Protein AF-A0A1V2MAL6-F1 (afdb_monomer)

Secondary structure (DSSP, 8-state):
------------------------------------TTTT-TT-----HHHHHHHHHHHHHHHHHH--HHHHHHHHHHHHHHHHSGGGG---TTS-HHHHHHHHHHHHHTT--HHHHHIIIIIIHHHHHHHHHHH--SGGGHHHHHHHHHHHHHHHHHHHT-HHHHHHHHHHHHHHHHHHHHHHHHHHHHHHHHHHHHHHHHHTTSS-HHHHHHHHHHHHHHHHHHHHHHHHHHHHH-HHHHHHHT-SHHHHHHHHHHHHHHHHHHH-TTS-HHHHHHHHHHHT-S--SSGGGS-HHHHHHHHTTTTT--

Radius of gyration: 22.47 Å; Cα contacts (8 Å, |Δi|>4): 306; chains: 1; bounding box: 54×59×62 Å

Mean predicted aligned error: 9.45 Å

Nearest PDB structures (foldseek):
  8xup-assembly1_B  TM=1.514E-01  e=1.652E+00  Escherichia coli K-12
  3qwe-assembly1_A-2  TM=1.105E-01  e=3.901E+00  Homo sapiens

Structure (mmCIF, N/CA/C/O backbone):
data_AF-A0A1V2MAL6-F1
#
_entry.id   AF-A0A1V2MAL6-F1
#
loop_
_atom_site.group_PDB
_atom_site.id
_atom_site.type_symbol
_atom_site.label_atom_id
_atom_site.label_alt_id
_atom_site.label_comp_id
_atom_site.label_asym_id
_atom_site.label_entity_id
_atom_site.label_seq_id
_atom_site.pdbx_PDB_ins_code
_atom_site.Cartn_x
_atom_site.Cartn_y
_atom_site.Cartn_z
_atom_site.occupancy
_atom_site.B_iso_or_equiv
_atom_site.auth_seq_id
_atom_site.auth_comp_id
_atom_site.auth_asym_id
_atom_site.auth_atom_id
_atom_site.pdbx_PDB_model_num
ATOM 1 N N . MET A 1 1 ? 23.994 25.397 -15.521 1.00 39.19 1 MET A N 1
ATOM 2 C CA . MET A 1 1 ? 23.381 26.508 -14.757 1.00 39.19 1 MET A CA 1
ATOM 3 C C . MET A 1 1 ? 22.071 26.886 -15.423 1.00 39.19 1 MET A C 1
ATOM 5 O O . MET A 1 1 ? 22.066 27.690 -16.344 1.00 39.19 1 MET A O 1
ATOM 9 N N . MET A 1 2 ? 20.980 26.263 -14.991 1.00 25.75 2 MET A N 1
ATOM 10 C CA . MET A 1 2 ? 19.618 26.654 -15.343 1.00 25.75 2 MET A CA 1
ATOM 11 C C . MET A 1 2 ? 18.748 26.371 -14.121 1.00 25.75 2 MET A C 1
ATOM 13 O O . MET A 1 2 ? 18.649 25.231 -13.685 1.00 25.75 2 MET A O 1
ATOM 17 N N . ASN A 1 3 ? 18.192 27.440 -13.554 1.00 30.34 3 ASN A N 1
ATOM 18 C CA . ASN A 1 3 ? 17.178 27.402 -12.509 1.00 30.34 3 ASN A CA 1
ATOM 19 C C . ASN A 1 3 ? 15.913 26.731 -13.051 1.00 30.34 3 ASN A C 1
ATOM 21 O O . ASN A 1 3 ? 15.400 27.178 -14.078 1.00 30.34 3 ASN A O 1
ATOM 25 N N . LYS A 1 4 ? 15.351 25.777 -12.310 1.00 28.39 4 LYS A N 1
ATOM 26 C CA . LYS A 1 4 ? 13.911 25.509 -12.335 1.00 28.39 4 LYS A CA 1
ATOM 27 C C . LYS A 1 4 ? 13.413 25.319 -10.908 1.00 28.39 4 LYS A C 1
ATOM 29 O O . LYS A 1 4 ? 13.640 24.303 -10.273 1.00 28.39 4 LYS A O 1
ATOM 34 N N . ILE A 1 5 ? 12.772 26.378 -10.429 1.00 30.59 5 ILE A N 1
ATOM 35 C CA . ILE A 1 5 ? 11.811 26.356 -9.334 1.00 30.59 5 ILE A CA 1
ATOM 36 C C . ILE A 1 5 ? 10.543 25.743 -9.933 1.00 30.59 5 ILE A C 1
ATOM 38 O O . ILE A 1 5 ? 9.989 26.331 -10.863 1.00 30.59 5 ILE A O 1
ATOM 42 N N . SER A 1 6 ? 10.094 24.602 -9.419 1.00 26.11 6 SER A N 1
ATOM 43 C CA . SER A 1 6 ? 8.752 24.084 -9.693 1.00 26.11 6 SER A CA 1
ATOM 44 C C . SER A 1 6 ? 7.934 24.162 -8.414 1.00 26.11 6 SER A C 1
ATOM 46 O O . SER A 1 6 ? 8.077 23.380 -7.485 1.00 26.11 6 SER A O 1
ATOM 48 N N . THR A 1 7 ? 7.100 25.193 -8.372 1.00 26.09 7 THR A N 1
ATOM 49 C CA . THR A 1 7 ? 6.018 25.382 -7.415 1.00 26.09 7 THR A CA 1
ATOM 50 C C . THR A 1 7 ? 4.870 24.448 -7.801 1.00 26.09 7 THR A C 1
ATOM 52 O O . THR A 1 7 ? 4.292 24.633 -8.869 1.00 26.09 7 THR A O 1
ATOM 55 N N . PHE A 1 8 ? 4.504 23.489 -6.949 1.00 24.80 8 PHE A N 1
ATOM 56 C CA . PHE A 1 8 ? 3.247 22.749 -7.096 1.00 24.80 8 PHE A CA 1
ATOM 57 C C . PHE A 1 8 ? 2.172 23.374 -6.201 1.00 24.80 8 PHE A C 1
ATOM 59 O O . PHE A 1 8 ? 2.260 23.360 -4.975 1.00 24.80 8 PHE A O 1
ATOM 66 N N . ILE A 1 9 ? 1.166 23.972 -6.843 1.00 25.42 9 ILE A N 1
ATOM 67 C CA . ILE A 1 9 ? -0.068 24.442 -6.214 1.00 25.42 9 ILE A CA 1
ATOM 68 C C . ILE A 1 9 ? -1.145 23.378 -6.429 1.00 25.42 9 ILE A C 1
ATOM 70 O O . ILE A 1 9 ? -1.464 23.006 -7.557 1.00 25.42 9 ILE A O 1
ATOM 74 N N . LEU A 1 10 ? -1.718 22.951 -5.305 1.00 25.12 10 LEU A N 1
ATOM 75 C CA . LEU A 1 10 ? -2.968 22.213 -5.155 1.00 25.12 10 LEU A CA 1
ATOM 76 C C . LEU A 1 10 ? -4.066 22.743 -6.097 1.00 25.12 10 LEU A C 1
ATOM 78 O O . LEU A 1 10 ? -4.374 23.935 -6.085 1.00 25.12 10 LEU A O 1
ATOM 82 N N . SER A 1 11 ? -4.741 21.862 -6.831 1.00 25.44 11 SER A N 1
ATOM 83 C CA . SER A 1 11 ? -6.035 22.184 -7.444 1.00 25.44 11 SER A CA 1
ATOM 84 C C . SER A 1 11 ? -7.042 21.066 -7.193 1.00 25.44 11 SER A C 1
ATOM 86 O O . SER A 1 11 ? -7.161 20.107 -7.945 1.00 25.44 11 SER A O 1
ATOM 88 N N . GLY A 1 12 ? -7.801 21.228 -6.109 1.00 21.88 12 GLY A N 1
ATOM 89 C CA . GLY A 1 12 ? -9.151 20.690 -6.022 1.00 21.88 12 GLY A CA 1
ATOM 90 C C . GLY A 1 12 ? -10.129 21.655 -6.693 1.00 21.88 12 GLY A C 1
ATOM 91 O O . GLY A 1 12 ? -10.024 22.859 -6.482 1.00 21.88 12 GLY A O 1
ATOM 92 N N . LEU A 1 13 ? -11.046 21.133 -7.510 1.00 23.69 13 LEU A N 1
ATOM 93 C CA . LEU A 1 13 ? -12.507 21.290 -7.394 1.00 23.69 13 LEU A CA 1
ATOM 94 C C . LEU A 1 13 ? -13.188 20.798 -8.681 1.00 23.69 13 LEU A C 1
ATOM 96 O O . LEU A 1 13 ? -12.893 21.285 -9.770 1.00 23.69 13 LEU A O 1
ATOM 100 N N . LEU A 1 14 ? -14.211 19.954 -8.537 1.00 22.56 14 LEU A N 1
ATOM 101 C CA . LEU A 1 14 ? -15.295 19.865 -9.512 1.00 22.56 14 LEU A CA 1
ATOM 102 C C . LEU A 1 14 ? -16.632 19.838 -8.762 1.00 22.56 14 LEU A C 1
ATOM 104 O O . LEU A 1 14 ? -17.066 18.798 -8.281 1.00 22.56 14 LEU A O 1
ATOM 108 N N . VAL A 1 15 ? -17.290 20.995 -8.661 1.00 26.83 15 VAL A N 1
ATOM 109 C CA . VAL A 1 15 ? -18.731 21.089 -8.389 1.00 26.83 15 VAL A CA 1
ATOM 110 C C . VAL A 1 15 ? -19.308 22.130 -9.341 1.00 26.83 15 VAL A C 1
ATOM 112 O O . VAL A 1 15 ? -18.982 23.314 -9.272 1.00 26.83 15 VAL A O 1
ATOM 115 N N . LEU A 1 16 ? -20.163 21.669 -10.251 1.00 24.08 16 LEU A N 1
ATOM 116 C CA . LEU A 1 16 ? -21.009 22.499 -11.100 1.00 24.08 16 LEU A CA 1
ATOM 117 C C . LEU A 1 16 ? -22.328 22.780 -10.376 1.00 24.08 16 LEU A C 1
ATOM 119 O O . LEU A 1 16 ? -23.058 21.855 -10.032 1.00 24.08 16 LEU A O 1
ATOM 123 N N . SER A 1 17 ? -22.679 24.055 -10.234 1.00 26.22 17 SER A N 1
ATOM 124 C CA . SER A 1 17 ? -24.075 24.490 -10.141 1.00 26.22 17 SER A CA 1
ATOM 125 C C . SER A 1 17 ? -24.170 25.955 -10.576 1.00 26.22 17 SER A C 1
ATOM 127 O O . SER A 1 17 ? -23.639 26.849 -9.917 1.00 26.22 17 SER A O 1
ATOM 129 N N . MET A 1 18 ? -24.837 26.192 -11.708 1.00 25.48 18 MET A N 1
ATOM 130 C CA . MET A 1 18 ? -25.250 27.516 -12.171 1.00 25.48 18 MET A CA 1
ATOM 131 C C . MET A 1 18 ? -26.680 27.813 -11.708 1.00 25.48 18 MET A C 1
ATOM 133 O O . MET A 1 18 ? -27.572 26.988 -11.888 1.00 25.48 18 MET A O 1
ATOM 137 N N . GLY A 1 19 ? -26.902 29.026 -11.194 1.00 26.22 19 GLY A N 1
ATOM 138 C CA . GLY A 1 19 ? -28.227 29.581 -10.913 1.00 26.22 19 GLY A CA 1
ATOM 139 C C . GLY A 1 19 ? -28.141 30.937 -10.208 1.00 26.22 19 GLY A C 1
ATOM 140 O O . GLY A 1 19 ? -28.016 31.011 -8.994 1.00 26.22 19 GLY A O 1
ATOM 141 N N . THR A 1 20 ? -28.155 32.008 -10.996 1.00 27.31 20 THR A N 1
ATOM 142 C CA . THR A 1 20 ? -27.942 33.423 -10.643 1.00 27.31 20 THR A CA 1
ATOM 143 C C . THR A 1 20 ? -29.086 34.108 -9.874 1.00 27.31 20 THR A C 1
ATOM 145 O O . THR A 1 20 ? -30.228 34.009 -10.307 1.00 27.31 20 THR A O 1
ATOM 148 N N . SER A 1 21 ? -28.694 34.885 -8.841 1.00 26.62 21 SER A N 1
ATOM 149 C CA . SER A 1 21 ? -29.076 36.274 -8.432 1.00 26.62 21 SER A CA 1
ATOM 150 C C . SER A 1 21 ? -30.567 36.646 -8.290 1.00 26.62 21 SER A C 1
ATOM 152 O O . SER A 1 21 ? -31.374 36.329 -9.147 1.00 26.62 21 SER A O 1
ATOM 154 N N . ALA A 1 22 ? -31.051 37.398 -7.290 1.00 26.77 22 ALA A N 1
ATOM 155 C CA . ALA A 1 22 ? -30.561 38.544 -6.495 1.00 26.77 22 ALA A CA 1
ATOM 156 C C . ALA A 1 22 ? -31.547 38.747 -5.304 1.00 26.77 22 ALA A C 1
ATOM 158 O O . ALA A 1 22 ? -32.639 38.195 -5.352 1.00 26.77 22 ALA A O 1
ATOM 159 N N . MET A 1 23 ? -31.394 39.552 -4.247 1.00 28.58 23 MET A N 1
ATOM 160 C CA . MET A 1 23 ? -30.370 40.367 -3.577 1.00 28.58 23 MET A CA 1
ATOM 161 C C . MET A 1 23 ? -31.038 40.827 -2.260 1.00 28.58 23 MET A C 1
ATOM 163 O O . MET A 1 23 ? -32.205 41.210 -2.299 1.00 28.58 23 MET A O 1
ATOM 167 N N . ALA A 1 24 ? -30.302 40.902 -1.149 1.00 27.08 24 ALA A N 1
ATOM 168 C CA . ALA A 1 24 ? -30.424 41.995 -0.174 1.00 27.08 24 ALA A CA 1
ATOM 169 C C . ALA A 1 24 ? -29.210 41.991 0.771 1.00 27.08 24 ALA A C 1
ATOM 171 O O . ALA A 1 24 ? -28.849 40.971 1.347 1.00 27.08 24 ALA A O 1
ATOM 172 N N . MET A 1 25 ? -28.576 43.157 0.855 1.00 28.05 25 MET A N 1
ATOM 173 C CA . MET A 1 25 ? -27.344 43.488 1.570 1.00 28.05 25 MET A CA 1
ATOM 174 C C . MET A 1 25 ? -27.504 43.467 3.098 1.00 28.05 25 MET A C 1
ATOM 176 O O . MET A 1 25 ? -28.500 43.978 3.596 1.00 28.05 25 MET A O 1
ATOM 180 N N . SER A 1 26 ? -26.440 43.110 3.824 1.00 27.14 26 SER A N 1
ATOM 181 C CA . SER A 1 26 ? -25.739 44.087 4.675 1.00 27.14 26 SER A CA 1
ATOM 182 C C . SER A 1 26 ? -24.361 43.588 5.122 1.00 27.14 26 SER A C 1
ATOM 184 O O . SER A 1 26 ? -24.174 42.432 5.479 1.00 27.14 26 SER A O 1
ATOM 186 N N . THR A 1 27 ? -23.431 44.530 5.068 1.00 30.06 27 THR A N 1
ATOM 187 C CA . THR A 1 27 ? -22.028 44.579 5.491 1.00 30.06 27 THR A CA 1
ATOM 188 C C . THR A 1 27 ? -21.724 44.044 6.892 1.00 30.06 27 THR A C 1
ATOM 190 O O . THR A 1 27 ? -22.427 44.417 7.822 1.00 30.06 27 THR A O 1
ATOM 193 N N . GLU A 1 28 ? -20.588 43.358 7.054 1.00 29.56 28 GLU A N 1
ATOM 194 C CA . GLU A 1 28 ? -19.523 43.789 7.977 1.00 29.56 28 GLU A CA 1
ATOM 195 C C . GLU A 1 28 ? -18.214 43.017 7.737 1.00 29.56 28 GLU A C 1
ATOM 197 O O . GLU A 1 28 ? -18.164 41.792 7.678 1.00 29.56 28 GLU A O 1
ATOM 202 N N . THR A 1 29 ? -17.149 43.789 7.546 1.00 34.88 29 THR A N 1
ATOM 203 C CA . THR A 1 29 ? -15.742 43.392 7.497 1.00 34.88 29 THR A CA 1
ATOM 204 C C . THR A 1 29 ? -15.239 43.001 8.881 1.00 34.88 29 THR A C 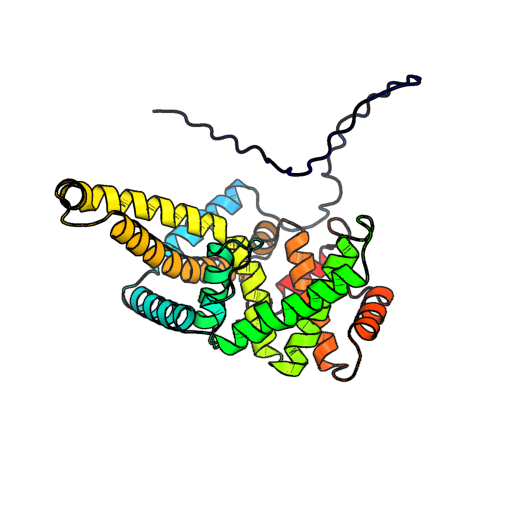1
ATOM 206 O O . THR A 1 29 ? -15.347 43.804 9.806 1.00 34.88 29 THR A O 1
ATOM 209 N N . GLN A 1 30 ? -14.561 41.859 8.993 1.00 30.38 30 GLN A N 1
ATOM 210 C CA . GLN A 1 30 ? -13.532 41.676 10.011 1.00 30.38 30 GLN A CA 1
ATOM 211 C C . GLN A 1 30 ? -12.396 40.812 9.463 1.00 30.38 30 GLN A C 1
ATOM 213 O O . GLN A 1 30 ? -12.545 39.612 9.240 1.00 30.38 30 GLN A O 1
ATOM 218 N N . ASP A 1 31 ? -11.258 41.473 9.249 1.00 35.03 31 ASP A N 1
ATOM 219 C CA . ASP A 1 31 ? -9.944 40.858 9.135 1.00 35.03 31 ASP A CA 1
ATOM 220 C C . ASP A 1 31 ? -9.749 39.853 10.274 1.00 35.03 31 ASP A C 1
ATOM 222 O O . ASP A 1 31 ? -9.787 40.217 11.452 1.00 35.03 31 ASP A O 1
ATOM 226 N N . SER A 1 32 ? -9.512 38.588 9.931 1.00 32.56 32 SER A N 1
ATOM 227 C CA . SER A 1 32 ? -8.922 37.629 10.860 1.00 32.56 32 SER A CA 1
ATOM 228 C C . SER A 1 32 ? -7.572 37.178 10.313 1.00 32.56 32 SER A C 1
ATOM 230 O O . SER A 1 32 ? -7.503 36.684 9.186 1.00 32.56 32 SER A O 1
ATOM 232 N N . PRO A 1 33 ? -6.487 37.370 11.083 1.00 36.34 33 PRO A N 1
ATOM 233 C CA . PRO A 1 33 ? -5.150 37.009 10.661 1.00 36.34 33 PRO A CA 1
ATOM 234 C C . PRO A 1 33 ? -5.045 35.496 10.505 1.00 36.34 33 PRO A C 1
ATOM 236 O O . PRO A 1 33 ? -5.612 34.728 11.283 1.00 36.34 33 PRO A O 1
ATOM 239 N N . MET A 1 34 ? -4.279 35.105 9.490 1.00 35.53 34 MET A N 1
ATOM 240 C CA . MET A 1 34 ? -3.838 33.754 9.171 1.00 35.53 34 MET A CA 1
ATOM 241 C C . MET A 1 34 ? -3.304 33.064 10.440 1.00 35.53 34 MET A C 1
ATOM 243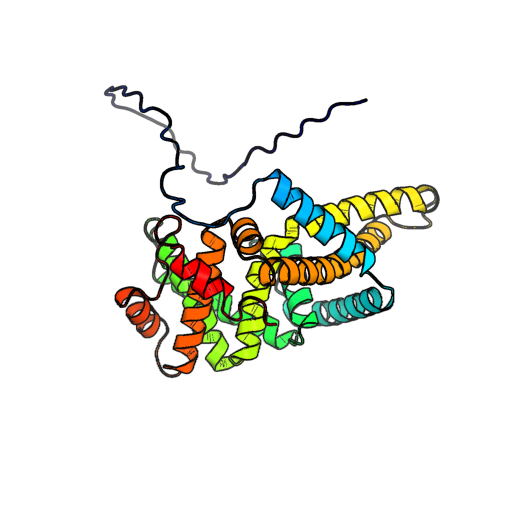 O O . MET A 1 34 ? -2.136 33.201 10.804 1.00 35.53 34 MET A O 1
ATOM 247 N N . MET A 1 35 ? -4.183 32.363 11.161 1.00 35.28 35 MET A N 1
ATOM 248 C CA . MET A 1 35 ? -3.798 31.554 12.308 1.00 35.28 35 MET A CA 1
ATOM 249 C C . MET A 1 35 ? -3.104 30.302 11.792 1.00 35.28 35 MET A C 1
ATOM 251 O O . MET A 1 35 ? -3.712 29.352 11.304 1.00 35.28 35 MET A O 1
ATOM 255 N N . VAL A 1 36 ? -1.787 30.370 11.904 1.00 38.84 36 VAL A N 1
ATOM 256 C CA . VAL A 1 36 ? -0.824 29.283 11.925 1.00 38.84 36 VAL A CA 1
ATOM 257 C C . VAL A 1 36 ? -1.428 28.029 12.590 1.00 38.84 36 VAL A C 1
ATOM 259 O O . VAL A 1 36 ? -1.549 27.951 13.811 1.00 38.84 36 VAL A O 1
ATOM 262 N N . LYS A 1 37 ? -1.766 27.013 11.783 1.00 42.56 37 LYS A N 1
ATOM 263 C CA . LYS A 1 37 ? -2.135 25.648 12.217 1.00 42.56 37 LYS A CA 1
ATOM 264 C C . LYS A 1 37 ? -0.924 24.860 12.776 1.00 42.56 37 LYS A C 1
ATOM 266 O O . LYS A 1 37 ? -0.798 23.670 12.525 1.00 42.56 37 LYS A O 1
ATOM 271 N N . SER A 1 38 ? 0.001 25.491 13.507 1.00 44.47 38 SER A N 1
ATOM 272 C CA . SER A 1 38 ? 1.218 24.823 14.021 1.00 44.47 38 SER A CA 1
ATOM 273 C C . SER A 1 38 ? 1.148 24.427 15.497 1.00 44.47 38 SER A C 1
ATOM 275 O O . SER A 1 38 ? 2.087 23.839 16.029 1.00 44.47 38 SER A O 1
ATOM 277 N N . ALA A 1 39 ? 0.055 24.725 16.194 1.00 39.53 39 ALA A N 1
ATOM 278 C CA . ALA A 1 39 ? 0.017 24.628 17.647 1.00 39.53 39 ALA A CA 1
ATOM 279 C C . ALA A 1 39 ? -0.702 23.368 18.156 1.00 39.53 39 ALA A C 1
ATOM 281 O O . ALA A 1 39 ? -1.654 23.504 18.913 1.00 39.53 39 ALA A O 1
ATOM 282 N N . HIS A 1 40 ? -0.256 22.163 17.764 1.00 41.66 40 HIS A N 1
ATOM 283 C CA . HIS A 1 40 ? -0.405 20.925 18.570 1.00 41.66 40 HIS A CA 1
ATOM 284 C C . HIS A 1 40 ? 0.438 19.714 18.082 1.00 41.66 40 HIS A C 1
ATOM 286 O O . HIS A 1 40 ? 0.089 18.572 18.356 1.00 41.66 40 HIS A O 1
ATOM 292 N N . ARG A 1 41 ? 1.603 19.915 17.437 1.00 48.75 41 ARG A N 1
ATOM 293 C CA . ARG A 1 41 ? 2.636 18.857 17.275 1.00 48.75 41 ARG A CA 1
ATOM 294 C C . ARG A 1 41 ? 3.508 18.741 18.538 1.00 48.75 41 ARG A C 1
ATOM 296 O O . ARG A 1 41 ? 4.732 18.812 18.488 1.00 48.75 41 ARG A O 1
ATOM 303 N N . ALA A 1 42 ? 2.891 18.637 19.713 1.00 44.25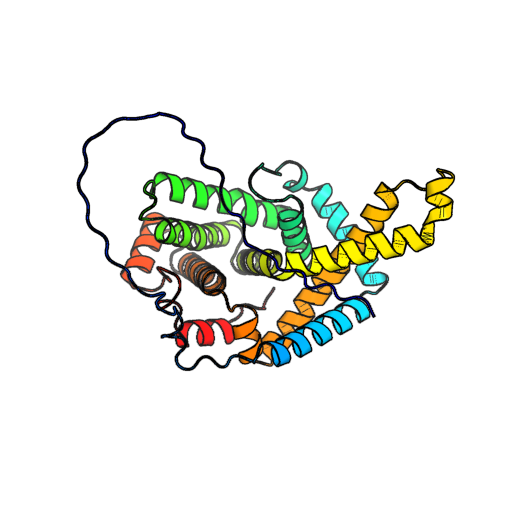 42 ALA A N 1
ATOM 304 C CA . ALA A 1 42 ? 3.650 18.419 20.940 1.00 44.25 42 ALA A CA 1
ATOM 305 C C . ALA A 1 42 ? 4.249 16.994 20.926 1.00 44.25 42 ALA A C 1
ATOM 307 O O . ALA A 1 42 ? 3.516 16.011 20.871 1.00 44.25 42 ALA A O 1
ATOM 308 N N . SER A 1 43 ? 5.586 16.922 20.960 1.00 56.84 43 SER A N 1
ATOM 309 C CA . SER A 1 43 ? 6.431 15.737 21.207 1.00 56.84 43 SER A CA 1
ATOM 310 C C . SER A 1 43 ? 6.394 14.576 20.196 1.00 56.84 43 SER A C 1
ATOM 312 O O . SER A 1 43 ? 6.588 13.425 20.597 1.00 56.84 43 SER A O 1
ATOM 314 N N . GLN A 1 44 ? 6.146 14.824 18.909 1.00 67.75 44 GLN A N 1
ATOM 315 C CA . GLN A 1 44 ? 6.440 13.814 17.884 1.00 67.75 44 GLN A CA 1
ATOM 316 C C . GLN A 1 44 ? 7.910 13.949 17.480 1.00 67.75 44 GLN A C 1
ATOM 318 O O . GLN A 1 44 ? 8.365 15.044 17.162 1.00 67.75 44 GLN A O 1
ATOM 323 N N . GLU A 1 45 ? 8.653 12.846 17.549 1.00 83.06 45 GLU A N 1
ATOM 324 C CA . GLU A 1 45 ? 9.996 12.759 16.977 1.00 83.06 45 GLU A CA 1
ATOM 325 C C . GLU A 1 45 ? 9.827 12.815 15.456 1.00 83.06 45 GLU A C 1
ATOM 327 O O . GLU A 1 45 ? 9.210 11.916 14.888 1.00 83.06 45 GLU A O 1
ATOM 332 N N . ILE A 1 46 ? 10.240 13.920 14.839 1.00 89.38 46 ILE A N 1
ATOM 333 C CA . ILE A 1 46 ? 10.088 14.216 13.410 1.00 89.38 46 ILE A CA 1
ATOM 334 C C . ILE A 1 46 ? 11.445 14.739 12.939 1.00 89.38 46 ILE A C 1
ATOM 336 O O . ILE A 1 46 ? 12.033 15.594 13.605 1.00 89.38 46 ILE A O 1
ATOM 340 N N . LEU A 1 47 ? 11.933 14.204 11.825 1.00 92.94 47 LEU A N 1
ATOM 341 C CA . LEU A 1 47 ? 13.131 14.679 11.138 1.00 92.94 47 LEU A CA 1
ATOM 342 C C . LEU A 1 47 ? 12.861 16.033 10.480 1.00 92.94 47 LEU A C 1
ATOM 344 O O . LEU A 1 47 ? 11.737 16.300 10.047 1.00 92.94 47 LEU A O 1
ATOM 348 N N . SER A 1 48 ? 13.886 16.876 10.364 1.00 94.62 48 SER A N 1
ATOM 349 C CA . SER A 1 48 ? 13.804 18.025 9.458 1.00 94.62 48 SER A CA 1
ATOM 350 C C . SER A 1 48 ? 13.582 17.564 8.014 1.00 94.62 48 SER A C 1
ATOM 352 O O . SER A 1 48 ? 13.904 16.427 7.665 1.00 94.62 48 SER A O 1
ATOM 354 N N . ASP A 1 49 ? 13.050 18.449 7.169 1.00 93.94 49 ASP A N 1
ATOM 355 C CA . ASP A 1 49 ? 12.773 18.120 5.766 1.00 93.94 49 ASP A CA 1
ATOM 356 C C . ASP A 1 49 ? 14.040 17.616 5.051 1.00 93.94 49 ASP A C 1
ATOM 358 O O . ASP A 1 49 ? 13.997 16.571 4.415 1.00 93.94 49 ASP A O 1
ATOM 362 N N . SER A 1 50 ? 15.197 18.258 5.270 1.00 96.31 50 SER A N 1
ATOM 363 C CA . SER A 1 50 ? 16.475 17.828 4.683 1.00 96.31 50 SER A CA 1
ATOM 364 C C . SER A 1 50 ? 16.957 16.467 5.190 1.00 96.31 50 SER A C 1
ATOM 366 O O . SER A 1 50 ? 17.471 15.669 4.418 1.00 96.31 50 SER A O 1
ATOM 368 N N . GLU A 1 51 ? 16.794 16.176 6.485 1.00 97.31 51 GLU A N 1
ATOM 369 C CA . GLU A 1 51 ? 17.164 14.860 7.031 1.00 97.31 51 GLU A CA 1
ATOM 370 C C . GLU A 1 51 ? 16.260 13.756 6.472 1.00 97.31 51 GLU A C 1
ATOM 372 O O . GLU A 1 51 ? 16.709 12.629 6.275 1.00 97.31 51 GLU A O 1
ATOM 377 N N . TYR A 1 52 ? 14.984 14.061 6.228 1.00 97.06 52 TYR A N 1
ATOM 378 C CA . TYR A 1 52 ? 14.054 13.108 5.636 1.00 97.06 52 TYR A CA 1
ATOM 379 C C . TYR A 1 52 ? 14.309 12.912 4.136 1.00 97.06 52 TYR A C 1
ATOM 381 O O . TYR A 1 52 ? 14.287 11.775 3.678 1.00 97.06 52 TYR A O 1
ATOM 389 N N . GLU A 1 53 ? 14.633 13.971 3.392 1.00 97.19 53 GLU A N 1
ATOM 390 C CA . GLU A 1 53 ? 15.073 13.877 1.992 1.00 97.19 53 GLU A CA 1
ATOM 391 C C . GLU A 1 53 ? 16.312 12.977 1.852 1.00 97.19 53 GLU A C 1
ATOM 393 O O . GLU A 1 53 ? 16.313 12.075 1.021 1.00 97.19 53 GLU A O 1
ATOM 398 N N . GLU A 1 54 ? 17.315 13.106 2.731 1.00 97.94 54 GLU A N 1
ATOM 399 C CA . GLU A 1 54 ? 18.485 12.207 2.744 1.00 97.94 54 GLU A CA 1
ATOM 400 C C . GLU A 1 54 ? 18.113 10.730 2.999 1.00 97.94 54 GLU A C 1
ATOM 402 O O . GLU A 1 54 ? 18.786 9.809 2.520 1.00 97.94 54 GLU A O 1
ATOM 407 N N . VAL A 1 55 ? 17.050 10.471 3.771 1.00 98.12 55 VAL A N 1
ATOM 408 C CA . VAL A 1 55 ? 16.506 9.115 3.952 1.00 98.12 55 VAL A CA 1
ATOM 409 C C . VAL A 1 55 ? 15.850 8.637 2.658 1.00 98.12 55 VAL A C 1
ATOM 411 O O . VAL A 1 55 ? 16.152 7.530 2.218 1.00 98.12 55 VAL A O 1
ATOM 414 N N . LEU A 1 56 ? 15.004 9.458 2.028 1.00 98.12 56 LEU A N 1
ATOM 415 C CA . LEU A 1 56 ? 14.318 9.104 0.781 1.00 98.12 56 LEU A CA 1
ATOM 416 C C . LEU A 1 56 ? 15.296 8.867 -0.375 1.00 98.12 56 LEU A C 1
ATOM 418 O O . LEU A 1 56 ? 15.147 7.886 -1.099 1.00 98.12 56 LEU A O 1
ATOM 422 N N . GLU A 1 57 ? 16.350 9.675 -0.505 1.00 98.12 57 GLU A N 1
ATOM 423 C CA . GLU A 1 57 ? 17.407 9.470 -1.505 1.00 98.12 57 GLU A CA 1
ATOM 424 C C . GLU A 1 57 ? 18.125 8.126 -1.316 1.00 98.12 57 GLU A C 1
ATOM 426 O O . GLU A 1 57 ? 18.435 7.423 -2.288 1.00 98.12 57 GLU A O 1
ATOM 431 N N . ARG A 1 58 ? 18.378 7.734 -0.060 1.00 98.31 58 ARG A N 1
ATOM 432 C CA . ARG A 1 58 ? 18.972 6.432 0.265 1.00 98.31 58 ARG A CA 1
ATOM 433 C C . ARG A 1 58 ? 18.013 5.286 -0.051 1.00 98.31 58 ARG A C 1
ATOM 435 O O . ARG A 1 58 ? 18.441 4.327 -0.690 1.00 98.31 58 ARG A O 1
ATOM 442 N N . VAL A 1 59 ? 16.743 5.397 0.349 1.00 98.56 59 VAL A N 1
ATOM 443 C CA . VAL A 1 59 ? 15.683 4.424 0.027 1.00 98.56 59 VAL A CA 1
ATOM 444 C C . VAL A 1 59 ? 15.583 4.239 -1.483 1.00 98.56 59 VAL A C 1
ATOM 446 O O . VAL A 1 59 ? 15.669 3.113 -1.963 1.00 98.56 59 VAL A O 1
ATOM 449 N N . HIS A 1 60 ? 15.490 5.334 -2.240 1.00 98.50 60 HIS A N 1
ATOM 450 C CA . HIS A 1 60 ? 15.442 5.312 -3.698 1.00 98.50 60 HIS A CA 1
ATOM 451 C C . HIS A 1 60 ? 16.672 4.603 -4.280 1.00 98.50 60 HIS A C 1
ATOM 453 O O . HIS A 1 60 ? 16.545 3.673 -5.076 1.00 98.50 60 HIS A O 1
ATOM 459 N N . SER A 1 61 ? 17.875 4.997 -3.855 1.00 98.25 61 SER A N 1
ATOM 460 C CA . SER A 1 61 ? 19.126 4.412 -4.353 1.00 98.25 61 SER A CA 1
ATOM 461 C C . SER A 1 61 ? 19.214 2.906 -4.082 1.00 98.25 61 SER A C 1
ATOM 463 O O . SER A 1 61 ? 19.598 2.138 -4.969 1.00 98.25 61 SER A O 1
ATOM 465 N N . ASN A 1 62 ? 18.834 2.468 -2.879 1.00 98.50 62 ASN A N 1
ATOM 466 C CA . ASN A 1 62 ? 18.803 1.053 -2.512 1.00 98.50 62 ASN A CA 1
ATOM 467 C C . ASN A 1 62 ? 17.732 0.284 -3.292 1.00 98.50 62 ASN A C 1
ATOM 469 O O . ASN A 1 62 ? 17.989 -0.834 -3.745 1.00 98.50 62 ASN A O 1
ATOM 473 N N . ALA A 1 63 ? 16.558 0.886 -3.490 1.00 98.38 63 ALA A N 1
ATOM 474 C CA . ALA A 1 63 ? 15.471 0.297 -4.255 1.00 98.38 63 ALA A CA 1
ATOM 475 C C . ALA A 1 63 ? 15.904 0.039 -5.701 1.00 98.38 63 ALA A C 1
ATOM 477 O O . ALA A 1 63 ? 15.796 -1.089 -6.174 1.00 98.38 63 ALA A O 1
ATOM 478 N N . VAL A 1 64 ? 16.503 1.032 -6.370 1.00 98.12 64 VAL A N 1
ATOM 479 C CA . VAL A 1 64 ? 17.050 0.877 -7.730 1.00 98.12 64 VAL A CA 1
ATOM 480 C C . VAL A 1 64 ? 18.134 -0.199 -7.782 1.00 98.12 64 VAL A C 1
ATOM 482 O O . VAL A 1 64 ? 18.144 -1.021 -8.699 1.00 98.12 64 VAL A O 1
ATOM 485 N N . ALA A 1 65 ? 19.037 -0.232 -6.797 1.00 97.81 65 ALA A N 1
ATOM 486 C CA . ALA A 1 65 ? 20.095 -1.240 -6.727 1.00 97.81 65 ALA A CA 1
ATOM 487 C C . ALA A 1 65 ? 19.562 -2.669 -6.506 1.00 97.81 65 ALA A C 1
ATOM 489 O O . ALA A 1 65 ? 20.225 -3.635 -6.892 1.00 97.81 65 ALA A O 1
ATOM 490 N N . SER A 1 66 ? 18.373 -2.804 -5.916 1.00 97.50 66 SER A N 1
ATOM 491 C CA . SER A 1 66 ? 17.716 -4.086 -5.632 1.00 97.50 66 SER A CA 1
ATOM 492 C C . SER A 1 66 ? 16.920 -4.643 -6.816 1.00 97.50 66 SER A C 1
ATOM 494 O O . SER A 1 66 ? 16.516 -5.808 -6.796 1.00 97.50 66 SER A O 1
ATOM 496 N N . ILE A 1 67 ? 16.743 -3.862 -7.888 1.00 97.12 67 ILE A N 1
ATOM 497 C CA . ILE A 1 67 ? 16.074 -4.323 -9.106 1.00 97.12 67 ILE A CA 1
ATOM 498 C C . ILE A 1 67 ? 16.990 -5.293 -9.862 1.00 97.12 67 ILE A C 1
ATOM 500 O O . ILE A 1 67 ? 17.887 -4.912 -10.618 1.00 97.12 67 ILE A O 1
ATOM 504 N N . THR A 1 68 ? 16.728 -6.583 -9.681 1.00 96.00 68 THR A N 1
ATOM 505 C CA . THR A 1 68 ? 17.406 -7.680 -10.381 1.00 96.00 68 THR A CA 1
ATOM 506 C C . THR A 1 68 ? 16.578 -8.193 -11.560 1.00 96.00 68 THR A C 1
ATOM 508 O O . THR A 1 68 ? 15.386 -7.910 -11.670 1.00 96.00 68 THR A O 1
ATOM 511 N N . LEU A 1 69 ? 17.194 -8.984 -12.446 1.00 95.00 69 LEU A N 1
ATOM 512 C CA . LEU A 1 69 ? 16.456 -9.675 -13.511 1.00 95.00 69 LEU A CA 1
ATOM 513 C C . LEU A 1 69 ? 15.396 -10.630 -12.937 1.00 95.00 69 LEU A C 1
ATOM 515 O O . LEU A 1 69 ? 14.275 -10.644 -13.424 1.00 95.00 69 LEU A O 1
ATOM 519 N N . GLU A 1 70 ? 15.730 -11.355 -11.867 1.00 96.19 70 GLU A N 1
ATOM 520 C CA . GLU A 1 70 ? 14.803 -12.262 -11.179 1.00 96.19 70 GLU A CA 1
ATOM 521 C C . GLU A 1 70 ? 13.571 -11.519 -10.644 1.00 96.19 70 GLU A C 1
ATOM 523 O O . GLU A 1 70 ? 12.446 -11.989 -10.803 1.00 96.19 70 GLU A O 1
ATOM 528 N N . LEU A 1 71 ? 13.761 -10.330 -10.058 1.00 94.81 71 LEU A N 1
ATOM 529 C CA . LEU A 1 71 ? 12.639 -9.515 -9.594 1.00 94.81 71 LEU A CA 1
ATOM 530 C C . LEU A 1 71 ? 11.752 -9.058 -10.758 1.00 94.81 71 LEU A C 1
ATOM 532 O O . LEU A 1 71 ? 10.531 -9.103 -10.635 1.00 94.81 71 LEU A O 1
ATOM 536 N N . LYS A 1 72 ? 12.343 -8.660 -11.891 1.00 94.06 72 LYS A N 1
ATOM 537 C CA . LYS A 1 72 ? 11.576 -8.273 -13.085 1.00 94.06 72 LYS A CA 1
ATOM 538 C C . LYS A 1 72 ? 10.757 -9.438 -13.636 1.00 94.06 72 LYS A C 1
ATOM 540 O O . LYS A 1 72 ? 9.563 -9.279 -13.850 1.00 94.06 72 LYS A O 1
ATOM 545 N N . GLU A 1 73 ? 11.361 -10.617 -13.775 1.00 94.50 73 GLU A N 1
ATOM 546 C CA . GLU A 1 73 ? 10.663 -11.831 -14.223 1.00 94.50 73 GLU A CA 1
ATOM 547 C C . GLU A 1 73 ? 9.524 -12.215 -13.261 1.00 94.50 73 GLU A C 1
ATOM 549 O O . GLU A 1 73 ? 8.426 -12.571 -13.693 1.00 94.50 73 GLU A O 1
ATOM 554 N N . LYS A 1 74 ? 9.749 -12.088 -11.944 1.00 95.25 74 LYS A N 1
ATOM 555 C CA . LYS A 1 74 ? 8.701 -12.289 -10.934 1.00 95.25 74 LYS A CA 1
ATOM 556 C C . LYS A 1 74 ? 7.549 -11.303 -11.133 1.00 95.25 74 LYS A C 1
ATOM 558 O O . LYS A 1 74 ? 6.396 -11.721 -11.154 1.00 95.25 74 LYS A O 1
ATOM 563 N N . VAL A 1 75 ? 7.845 -10.014 -11.270 1.00 93.88 75 VAL A N 1
ATOM 564 C CA . VAL A 1 75 ? 6.846 -8.952 -11.466 1.00 93.88 75 VAL A CA 1
ATOM 565 C C . VAL A 1 75 ? 6.030 -9.163 -12.740 1.00 93.88 75 VAL A C 1
ATOM 567 O O . VAL A 1 75 ? 4.808 -9.030 -12.703 1.00 93.88 75 VAL A O 1
ATOM 570 N N . GLU A 1 76 ? 6.670 -9.550 -13.843 1.00 92.19 76 GLU A N 1
ATOM 571 C CA . GLU A 1 76 ? 5.978 -9.887 -15.092 1.00 92.19 76 GLU A CA 1
ATOM 572 C C . GLU A 1 76 ? 4.973 -11.031 -14.890 1.00 92.19 76 GLU A C 1
ATOM 574 O O . GLU A 1 76 ? 3.837 -10.950 -15.362 1.00 92.19 76 GLU A O 1
ATOM 579 N N . GLN A 1 77 ? 5.348 -12.066 -14.130 1.00 93.81 77 GLN A N 1
ATOM 580 C CA . GLN A 1 77 ? 4.430 -13.151 -13.787 1.00 93.81 77 GLN A CA 1
ATOM 581 C C . GLN A 1 77 ? 3.268 -12.667 -12.906 1.00 93.81 77 GLN A C 1
ATOM 583 O O . GLN A 1 77 ? 2.118 -13.003 -13.183 1.00 93.81 77 GLN A O 1
ATOM 588 N N . LEU A 1 78 ? 3.542 -11.851 -11.880 1.00 92.62 78 LEU A N 1
ATOM 589 C CA . LEU A 1 78 ? 2.502 -11.291 -11.005 1.00 92.62 78 LEU A CA 1
ATOM 590 C C . LEU A 1 78 ? 1.493 -10.453 -11.802 1.00 92.62 78 LEU A C 1
ATOM 592 O O . LEU A 1 78 ? 0.286 -10.577 -11.596 1.00 92.62 78 LEU A O 1
ATOM 596 N N . ARG A 1 79 ? 1.967 -9.641 -12.753 1.00 89.44 79 ARG A N 1
ATOM 597 C CA . ARG A 1 79 ? 1.101 -8.890 -13.670 1.00 89.44 79 ARG A CA 1
ATOM 598 C C . ARG A 1 79 ? 0.212 -9.793 -14.503 1.00 89.44 79 ARG A C 1
ATOM 600 O O . ARG A 1 79 ? -0.992 -9.560 -14.563 1.00 89.44 79 ARG A O 1
ATOM 607 N N . ALA A 1 80 ? 0.788 -10.820 -15.122 1.00 90.25 80 ALA A N 1
ATOM 608 C CA . ALA A 1 80 ? 0.024 -11.762 -15.930 1.00 90.25 80 ALA A CA 1
ATOM 609 C C . ALA A 1 80 ? -1.079 -12.449 -15.101 1.00 90.25 80 ALA A C 1
ATOM 611 O O . ALA A 1 80 ? -2.204 -12.634 -15.580 1.00 90.25 80 ALA A O 1
ATOM 612 N N . ASP A 1 81 ? -0.795 -12.770 -13.838 1.00 88.44 81 ASP A N 1
ATOM 613 C CA . ASP A 1 81 ? -1.777 -13.335 -12.912 1.00 88.44 81 ASP A CA 1
ATOM 614 C C . ASP A 1 81 ? -2.902 -12.328 -12.599 1.00 88.44 81 ASP A C 1
ATOM 616 O O . ASP A 1 81 ? -4.083 -12.683 -12.649 1.00 88.44 81 ASP A O 1
ATOM 620 N N . ILE A 1 82 ? -2.567 -11.057 -12.346 1.00 88.62 82 ILE A N 1
ATOM 621 C CA . ILE A 1 82 ? -3.542 -9.979 -12.094 1.00 88.62 82 ILE A CA 1
ATOM 622 C C . ILE A 1 82 ? -4.433 -9.733 -13.322 1.00 88.62 82 ILE A C 1
ATOM 624 O O . ILE A 1 82 ? -5.659 -9.670 -13.195 1.00 88.62 82 ILE A O 1
ATOM 628 N N . GLU A 1 83 ? -3.838 -9.626 -14.510 1.00 86.62 83 GLU A N 1
ATOM 629 C CA . GLU A 1 83 ? -4.536 -9.346 -15.771 1.00 86.62 83 GLU A CA 1
ATOM 630 C C . GLU A 1 83 ? -5.448 -10.498 -16.206 1.00 86.62 83 GLU A C 1
ATOM 632 O O . GLU A 1 83 ? -6.530 -10.272 -16.754 1.00 86.62 83 GLU A O 1
ATOM 637 N N . SER A 1 84 ? -5.051 -11.741 -15.933 1.00 87.25 84 SER A N 1
ATOM 638 C CA . SER A 1 84 ? -5.879 -12.920 -16.214 1.00 87.25 84 SER A CA 1
ATOM 639 C C . SER A 1 84 ? -6.963 -13.175 -15.157 1.00 87.25 84 SER A C 1
ATOM 641 O O . SER A 1 84 ? -7.891 -13.953 -15.402 1.00 87.25 84 SER A O 1
ATOM 643 N N . GLY A 1 85 ? -6.874 -12.519 -13.997 1.00 84.94 85 GLY A N 1
ATOM 644 C CA . GLY A 1 85 ? -7.779 -12.696 -12.868 1.00 84.94 85 GLY A CA 1
ATOM 645 C C . GLY A 1 85 ? -9.032 -11.804 -12.884 1.00 84.94 85 GLY A C 1
ATOM 646 O O . GLY A 1 85 ? -9.247 -11.008 -13.799 1.00 84.94 85 GLY A O 1
ATOM 647 N N . PRO A 1 86 ? -9.893 -11.916 -11.851 1.00 80.69 86 PRO A N 1
ATOM 648 C CA . PRO A 1 86 ? -11.161 -11.182 -11.760 1.00 80.69 86 PRO A CA 1
ATOM 649 C C . PRO A 1 86 ? -11.011 -9.655 -11.634 1.00 80.69 86 PRO A C 1
ATOM 651 O O . PRO A 1 86 ? -11.968 -8.929 -11.894 1.00 80.69 86 PRO A O 1
ATOM 654 N N . LEU A 1 87 ? -9.831 -9.140 -11.271 1.00 77.75 87 LEU A N 1
ATOM 655 C CA . LEU A 1 87 ? -9.596 -7.697 -11.132 1.00 77.75 87 LEU A CA 1
ATOM 656 C C . LEU A 1 87 ? -9.629 -6.948 -12.474 1.00 77.75 87 LEU A C 1
ATOM 658 O O . LEU A 1 87 ? -10.069 -5.798 -12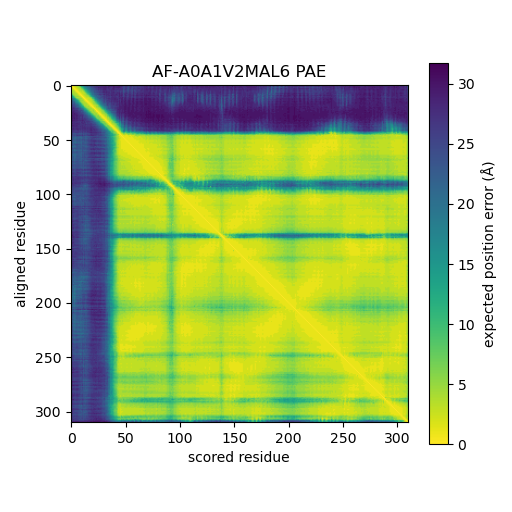.511 1.00 77.75 87 LEU A O 1
ATOM 662 N N . SER A 1 88 ? -9.249 -7.596 -13.581 1.00 69.69 88 SER A N 1
ATOM 663 C CA . SER A 1 88 ? -9.150 -6.962 -14.909 1.00 69.69 88 SER A CA 1
ATOM 664 C C . SER A 1 88 ? -10.480 -6.417 -15.452 1.00 69.69 88 SER A C 1
ATOM 666 O O . SER A 1 88 ? -10.487 -5.493 -16.264 1.00 69.69 88 SER A O 1
ATOM 668 N N . TYR A 1 89 ? -11.618 -6.923 -14.966 1.00 57.91 89 TYR A N 1
ATOM 669 C CA . TYR A 1 89 ? -12.960 -6.530 -15.416 1.00 57.91 89 TYR A CA 1
ATOM 670 C C . TYR A 1 89 ? -13.580 -5.370 -14.625 1.00 57.91 89 TYR A C 1
ATOM 672 O O . TYR A 1 89 ? -14.711 -4.969 -14.910 1.00 57.91 89 TYR A O 1
ATOM 680 N N . THR A 1 90 ? -12.872 -4.844 -13.624 1.00 59.62 90 THR A N 1
ATOM 681 C CA . THR A 1 90 ? -13.528 -4.184 -12.484 1.00 59.62 90 THR A CA 1
ATOM 682 C C . THR A 1 90 ? -13.077 -2.733 -12.251 1.00 59.62 90 THR A C 1
ATOM 684 O O . THR A 1 90 ? -13.434 -2.101 -11.260 1.00 59.62 90 THR A O 1
ATOM 687 N N . ILE A 1 91 ? -12.326 -2.153 -13.190 1.00 56.69 91 ILE A N 1
ATOM 688 C CA . ILE A 1 91 ? -11.818 -0.776 -13.089 1.00 56.69 91 ILE A CA 1
ATOM 689 C C . ILE A 1 91 ? -12.991 0.212 -13.186 1.00 56.69 91 ILE A C 1
ATOM 691 O O . ILE A 1 91 ? -13.675 0.299 -14.207 1.00 56.69 91 ILE A O 1
ATOM 695 N N . THR A 1 92 ? -13.232 0.963 -12.110 1.00 53.09 92 THR A N 1
ATOM 696 C CA . THR A 1 92 ? -14.285 1.991 -12.043 1.00 53.09 92 THR A CA 1
ATOM 697 C C . THR A 1 92 ? -13.746 3.385 -12.337 1.00 53.09 92 THR A C 1
ATOM 699 O O . THR A 1 92 ? -12.544 3.605 -12.246 1.00 53.09 92 THR A O 1
ATOM 702 N N . PRO A 1 93 ? -14.620 4.378 -12.596 1.00 46.19 93 PRO A N 1
ATOM 703 C CA . PRO A 1 93 ? -14.204 5.764 -12.823 1.00 46.19 93 PRO A CA 1
ATOM 704 C C . PRO A 1 93 ? -13.555 6.475 -11.620 1.00 46.19 93 PRO A C 1
ATOM 706 O O . PRO A 1 93 ? -13.189 7.638 -11.752 1.00 46.19 93 PRO A O 1
ATOM 709 N N . LEU A 1 94 ? -13.504 5.851 -10.434 1.00 44.97 94 LEU A N 1
ATOM 710 C CA . LEU A 1 94 ? -13.219 6.531 -9.161 1.00 44.97 94 LEU A CA 1
ATOM 711 C C . LEU A 1 94 ? -11.865 6.177 -8.529 1.00 44.97 94 LEU A C 1
ATOM 713 O O . LEU A 1 94 ? -11.427 6.909 -7.648 1.00 44.97 94 LEU A O 1
ATOM 717 N N . ALA A 1 95 ? -11.211 5.098 -8.962 1.00 58.47 95 ALA A N 1
ATOM 718 C CA . ALA A 1 95 ? -9.828 4.786 -8.606 1.00 58.47 95 ALA A CA 1
ATOM 719 C C . ALA A 1 95 ? -8.988 4.830 -9.884 1.00 58.47 95 ALA A C 1
ATOM 721 O O . ALA A 1 95 ? -9.463 4.385 -10.934 1.00 58.47 95 ALA A O 1
ATOM 722 N N . SER A 1 96 ? -7.773 5.385 -9.828 1.00 60.22 96 SER A N 1
ATOM 723 C CA . SER A 1 96 ? -6.898 5.300 -10.996 1.00 60.22 96 SER A CA 1
ATOM 724 C C . SER A 1 96 ? -6.531 3.834 -11.209 1.00 60.22 96 SER A C 1
ATOM 726 O O . SER A 1 96 ? -6.324 3.076 -10.260 1.00 60.22 96 SER A O 1
ATOM 728 N N . TYR A 1 97 ? -6.476 3.419 -12.473 1.00 62.44 97 TYR A N 1
ATOM 729 C CA . TYR A 1 97 ? -6.019 2.077 -12.819 1.00 62.44 97 TYR A CA 1
ATOM 730 C C . TYR A 1 97 ? -4.647 1.783 -12.199 1.00 62.44 97 TYR A C 1
ATOM 732 O O . TYR A 1 97 ? -4.413 0.671 -11.734 1.00 62.44 97 TYR A O 1
ATOM 740 N N . ASP A 1 98 ? -3.784 2.797 -12.122 1.00 73.38 98 ASP A N 1
ATOM 741 C CA . ASP A 1 98 ? -2.434 2.664 -11.587 1.00 73.38 98 ASP A CA 1
ATOM 742 C C . ASP A 1 98 ? -2.417 2.409 -10.075 1.00 73.38 98 ASP A C 1
ATOM 744 O O . ASP A 1 98 ? -1.673 1.538 -9.639 1.00 73.38 98 ASP A O 1
ATOM 748 N N . SER A 1 99 ? -3.285 3.049 -9.274 1.00 76.44 99 SER A N 1
ATOM 749 C CA . SER A 1 99 ? -3.322 2.784 -7.826 1.00 76.44 99 SER A CA 1
ATOM 750 C C . SER A 1 99 ? -3.840 1.377 -7.516 1.00 76.44 99 SER A C 1
ATOM 752 O O . SER A 1 99 ? -3.285 0.687 -6.667 1.00 76.44 99 SER A O 1
ATOM 754 N N . VAL A 1 100 ? -4.877 0.926 -8.234 1.00 80.50 100 VAL A N 1
ATOM 755 C CA . VAL A 1 100 ? -5.441 -0.428 -8.070 1.00 80.50 100 VAL A CA 1
ATOM 756 C C . VAL A 1 100 ? -4.454 -1.494 -8.545 1.00 80.50 100 VAL A C 1
ATOM 758 O O . VAL A 1 100 ? -4.305 -2.529 -7.898 1.00 80.50 100 VAL A O 1
ATOM 761 N N . SER A 1 101 ? -3.768 -1.244 -9.662 1.00 85.69 101 SER A N 1
ATOM 762 C CA . SER A 1 101 ? -2.765 -2.171 -10.196 1.00 85.69 101 SER A CA 1
ATOM 763 C C . SER A 1 101 ? -1.564 -2.283 -9.261 1.00 85.69 101 SER A C 1
ATOM 765 O O . SER A 1 101 ? -1.108 -3.394 -8.998 1.00 85.69 101 SER A O 1
ATOM 767 N N . LEU A 1 102 ? -1.102 -1.158 -8.707 1.00 92.31 102 LEU A N 1
ATOM 768 C CA . LEU A 1 102 ? -0.021 -1.132 -7.728 1.00 92.31 102 LEU A CA 1
ATOM 769 C C . LEU A 1 102 ? -0.405 -1.876 -6.441 1.00 92.31 102 LEU A C 1
ATOM 771 O O . LEU A 1 102 ? 0.345 -2.737 -5.990 1.00 92.31 102 LEU A O 1
ATOM 775 N N . GLU A 1 103 ? -1.587 -1.617 -5.874 1.00 93.56 103 GLU A N 1
ATOM 776 C CA . GLU A 1 103 ? -2.070 -2.344 -4.690 1.00 93.56 103 GLU A CA 1
ATOM 777 C C . GLU A 1 103 ? -2.122 -3.859 -4.942 1.00 93.56 103 GLU A C 1
ATOM 779 O O . GLU A 1 103 ? -1.627 -4.645 -4.128 1.00 93.56 103 GLU A O 1
ATOM 784 N N . ALA A 1 104 ? -2.673 -4.279 -6.085 1.00 93.75 104 ALA A N 1
ATOM 785 C CA . ALA A 1 104 ? -2.762 -5.688 -6.450 1.00 93.75 104 ALA A CA 1
ATOM 786 C C . ALA A 1 104 ? -1.378 -6.331 -6.628 1.00 93.75 104 ALA A C 1
ATOM 788 O O . ALA A 1 104 ? -1.169 -7.462 -6.179 1.00 93.75 104 ALA A O 1
ATOM 789 N N . LEU A 1 105 ? -0.424 -5.615 -7.231 1.00 95.25 105 LEU A N 1
ATOM 790 C CA . LEU A 1 105 ? 0.960 -6.063 -7.371 1.00 95.25 105 LEU A CA 1
ATOM 791 C C . LEU A 1 105 ? 1.602 -6.307 -6.003 1.00 95.25 105 LEU A C 1
ATOM 793 O O . LEU A 1 105 ? 2.121 -7.398 -5.762 1.00 95.25 105 LEU A O 1
ATOM 797 N N . LEU A 1 106 ? 1.524 -5.325 -5.100 1.00 96.56 106 LEU A N 1
ATOM 798 C CA . LEU A 1 106 ? 2.075 -5.426 -3.747 1.00 96.56 106 LEU A CA 1
ATOM 799 C C . LEU A 1 106 ? 1.444 -6.597 -2.977 1.00 96.56 106 LEU A C 1
ATOM 801 O O . LEU A 1 106 ? 2.149 -7.420 -2.396 1.00 96.56 106 LEU A O 1
ATOM 805 N N . CYS A 1 107 ? 0.119 -6.739 -3.049 1.00 96.50 107 CYS A N 1
ATOM 806 C CA . CYS A 1 107 ? -0.608 -7.841 -2.422 1.00 96.50 107 CYS A CA 1
ATOM 807 C C . CYS A 1 107 ? -0.198 -9.218 -2.958 1.00 96.50 107 CYS A C 1
ATOM 809 O O . CYS A 1 107 ? -0.007 -10.153 -2.179 1.00 96.50 107 CYS A O 1
ATOM 811 N N . THR A 1 108 ? -0.067 -9.355 -4.278 1.00 95.94 108 THR A N 1
ATOM 812 C CA . THR A 1 108 ? 0.295 -10.636 -4.903 1.00 95.94 108 THR A CA 1
ATOM 813 C C . THR A 1 108 ? 1.757 -10.981 -4.614 1.00 95.94 108 THR A C 1
ATOM 815 O O . THR A 1 108 ? 2.074 -12.136 -4.325 1.00 95.94 108 THR A O 1
ATOM 818 N N . ASN A 1 109 ? 2.648 -9.980 -4.594 1.00 96.62 109 ASN A N 1
ATOM 819 C CA . ASN A 1 109 ? 4.035 -10.143 -4.152 1.00 96.62 109 ASN A CA 1
ATOM 820 C C . ASN A 1 109 ? 4.126 -10.693 -2.719 1.00 96.62 109 ASN A C 1
ATOM 822 O O . ASN A 1 109 ? 4.994 -11.522 -2.439 1.00 96.62 109 ASN A O 1
ATOM 826 N N . ASP A 1 110 ? 3.198 -10.273 -1.861 1.00 96.56 110 ASP A N 1
ATOM 827 C CA . ASP A 1 110 ? 3.084 -10.679 -0.460 1.00 96.56 110 ASP A CA 1
ATOM 828 C C . ASP A 1 110 ? 2.263 -11.971 -0.260 1.00 96.56 110 ASP A C 1
ATOM 830 O O . ASP A 1 110 ? 1.954 -12.367 0.864 1.00 96.56 110 ASP A O 1
ATOM 834 N N . GLY A 1 111 ? 1.935 -12.672 -1.350 1.00 95.69 111 GLY A N 1
ATOM 835 C CA . GLY A 1 111 ? 1.370 -14.020 -1.319 1.00 95.69 111 GLY A CA 1
ATOM 836 C C . GLY A 1 111 ? -0.156 -14.094 -1.313 1.00 95.69 111 GLY A C 1
ATOM 837 O O . GLY A 1 111 ? -0.704 -15.184 -1.121 1.00 95.69 111 GLY A O 1
ATOM 838 N N . LEU A 1 112 ? -0.861 -12.981 -1.536 1.00 96.06 112 LEU A N 1
ATOM 839 C CA . LEU A 1 112 ? -2.302 -13.025 -1.778 1.00 96.06 112 LEU A CA 1
ATOM 840 C C . LEU A 1 112 ? -2.611 -13.544 -3.180 1.00 96.06 112 LEU A C 1
ATOM 842 O O . LEU A 1 112 ? -1.939 -13.213 -4.152 1.00 96.06 112 LEU A O 1
ATOM 846 N N . SER A 1 113 ? -3.680 -14.331 -3.295 1.00 95.19 113 SER A N 1
ATOM 847 C CA . SER A 1 113 ? -4.233 -14.654 -4.607 1.00 95.19 113 SER A CA 1
ATOM 848 C C . SER A 1 113 ? -5.066 -13.487 -5.138 1.00 95.19 113 SER A C 1
ATOM 850 O O . SER A 1 113 ? -5.652 -12.727 -4.367 1.00 95.19 113 SER A O 1
ATOM 852 N N . VAL A 1 114 ? -5.218 -13.393 -6.460 1.00 91.62 114 VAL A N 1
ATOM 853 C CA . VAL A 1 114 ? -6.076 -12.371 -7.088 1.00 91.62 114 VAL A CA 1
ATOM 854 C C . VAL A 1 114 ? -7.536 -12.472 -6.620 1.00 91.62 114 VAL A C 1
ATOM 856 O O . VAL A 1 114 ? -8.234 -11.464 -6.555 1.00 91.62 114 VAL A O 1
ATOM 859 N N . VAL A 1 115 ? -7.994 -13.672 -6.241 1.00 92.56 115 VAL A N 1
ATOM 860 C CA . VAL A 1 115 ? -9.326 -13.876 -5.646 1.00 92.56 115 VAL A CA 1
ATOM 861 C C . VAL A 1 115 ? -9.413 -13.234 -4.263 1.00 92.56 115 VAL A C 1
ATOM 863 O O . VAL A 1 115 ? -10.370 -12.515 -4.002 1.00 92.56 115 VAL A O 1
ATOM 866 N N . ASP A 1 116 ? -8.400 -13.416 -3.409 1.00 95.69 116 ASP A N 1
ATOM 867 C CA . ASP A 1 116 ? -8.374 -12.781 -2.084 1.00 95.69 116 ASP A CA 1
ATOM 868 C C . ASP A 1 116 ? -8.369 -11.249 -2.202 1.00 95.69 116 ASP A C 1
ATOM 870 O O . ASP A 1 116 ? -9.098 -10.566 -1.483 1.00 95.69 116 ASP A O 1
ATOM 874 N N . ILE A 1 117 ? -7.576 -10.710 -3.136 1.00 94.69 117 ILE A N 1
ATOM 875 C CA . ILE A 1 117 ? -7.496 -9.265 -3.401 1.00 94.69 117 ILE A CA 1
ATOM 876 C C . ILE A 1 117 ? -8.848 -8.739 -3.886 1.00 94.69 117 ILE A C 1
ATOM 878 O O . ILE A 1 117 ? -9.311 -7.706 -3.411 1.00 94.69 117 ILE A O 1
ATOM 882 N N . TYR A 1 118 ? -9.511 -9.460 -4.793 1.00 92.00 118 TYR A N 1
ATOM 883 C CA . TYR A 1 118 ? -10.844 -9.103 -5.268 1.00 92.00 118 TYR A CA 1
ATOM 884 C C . TYR A 1 118 ? -11.879 -9.133 -4.131 1.00 92.00 118 TYR A C 1
ATOM 886 O O . TYR A 1 118 ? -12.624 -8.173 -3.939 1.00 92.00 118 TYR A O 1
ATOM 894 N N . ASP A 1 119 ? -11.919 -10.189 -3.323 1.00 94.19 119 ASP A N 1
ATOM 895 C CA . ASP A 1 119 ? -12.899 -10.284 -2.241 1.00 94.19 119 ASP A CA 1
ATOM 896 C C . ASP A 1 119 ? -12.698 -9.176 -1.195 1.00 94.19 119 ASP A C 1
ATOM 898 O O . ASP A 1 119 ? -13.655 -8.497 -0.813 1.00 94.19 119 ASP A O 1
ATOM 902 N N . ILE A 1 120 ? -11.452 -8.908 -0.795 1.00 95.75 120 ILE A N 1
ATOM 903 C CA . ILE A 1 120 ? -11.135 -7.861 0.183 1.00 95.75 120 ILE A CA 1
ATOM 904 C C . ILE A 1 120 ? -11.308 -6.466 -0.429 1.00 95.75 120 ILE A C 1
ATOM 906 O O . ILE A 1 120 ? -12.148 -5.689 0.031 1.00 95.75 120 ILE A O 1
ATOM 910 N N . GLY A 1 121 ? -10.514 -6.135 -1.447 1.00 91.38 121 GLY A N 1
ATOM 911 C CA . GLY A 1 121 ? -10.380 -4.785 -2.003 1.00 91.38 121 GLY A CA 1
ATOM 912 C C . GLY A 1 121 ? -11.550 -4.347 -2.879 1.00 91.38 121 GLY A C 1
ATOM 913 O O . GLY A 1 121 ? -11.762 -3.151 -3.067 1.00 91.38 121 GLY A O 1
ATOM 914 N N . TRP A 1 122 ? -12.358 -5.288 -3.376 1.00 89.38 122 TRP A N 1
ATOM 915 C CA . TRP A 1 122 ? -13.533 -4.972 -4.180 1.00 89.38 122 TRP A CA 1
ATOM 916 C C . TRP A 1 122 ? -14.845 -5.336 -3.486 1.00 89.38 122 TRP A C 1
ATOM 918 O O . TRP A 1 122 ? -15.668 -4.449 -3.248 1.00 89.38 122 TRP A O 1
ATOM 928 N N . THR A 1 123 ? -15.071 -6.608 -3.150 1.00 92.12 123 THR A N 1
ATOM 929 C CA . THR A 1 123 ? -16.371 -7.050 -2.614 1.00 92.12 123 THR A CA 1
ATOM 930 C C . THR A 1 123 ? -16.660 -6.411 -1.253 1.00 92.12 123 THR A C 1
ATOM 932 O O . THR A 1 123 ? -17.686 -5.743 -1.081 1.00 92.12 123 THR A O 1
ATOM 935 N N . HIS A 1 124 ? -15.756 -6.559 -0.283 1.00 96.06 124 HIS A N 1
ATOM 936 C CA . HIS A 1 124 ? -15.965 -6.036 1.068 1.00 96.06 124 HIS A CA 1
ATOM 937 C C . HIS A 1 124 ? -15.783 -4.523 1.161 1.00 96.06 124 HIS A C 1
ATOM 939 O O . HIS A 1 124 ? -16.568 -3.873 1.858 1.00 96.06 124 HIS A O 1
ATOM 945 N N . ALA A 1 125 ? -14.810 -3.955 0.445 1.00 93.94 125 ALA A N 1
ATOM 946 C CA . ALA A 1 125 ? -14.599 -2.509 0.413 1.00 93.94 125 ALA A CA 1
ATOM 947 C C . ALA A 1 125 ? -15.828 -1.771 -0.145 1.00 93.94 125 ALA A C 1
ATOM 949 O O . ALA A 1 125 ? -16.302 -0.809 0.464 1.00 93.94 125 ALA A O 1
ATOM 950 N N . ASN A 1 126 ? -16.411 -2.252 -1.253 1.00 92.19 126 ASN A N 1
ATOM 951 C CA . ASN A 1 126 ? -17.618 -1.645 -1.817 1.00 92.19 126 ASN A CA 1
ATOM 952 C C . ASN A 1 126 ? -18.848 -1.865 -0.935 1.00 92.19 126 ASN A C 1
ATOM 954 O O . ASN A 1 126 ? -19.655 -0.949 -0.796 1.00 92.19 126 ASN A O 1
ATOM 958 N N . ALA A 1 127 ? -18.995 -3.034 -0.303 1.00 95.19 127 ALA A N 1
ATOM 959 C CA . ALA A 1 127 ? -20.088 -3.264 0.642 1.00 95.19 127 ALA A CA 1
ATOM 960 C C . ALA A 1 127 ? -20.029 -2.283 1.827 1.00 95.19 127 ALA A C 1
ATOM 962 O O . ALA A 1 127 ? -21.031 -1.639 2.134 1.00 95.19 127 ALA A O 1
ATOM 963 N N . ALA A 1 128 ? -18.852 -2.119 2.441 1.00 95.81 128 ALA A N 1
ATOM 964 C CA . ALA A 1 128 ? -18.627 -1.167 3.529 1.00 95.81 128 ALA A CA 1
ATOM 965 C C . ALA A 1 128 ? -18.854 0.285 3.085 1.00 95.81 128 ALA A C 1
ATOM 967 O O . ALA A 1 128 ? -19.485 1.068 3.790 1.00 95.81 128 ALA A O 1
ATOM 968 N N . ARG A 1 129 ? -18.378 0.646 1.888 1.00 92.81 129 ARG A N 1
ATOM 969 C CA . ARG A 1 129 ? -18.583 1.976 1.305 1.00 92.81 129 ARG A CA 1
ATOM 970 C C . ARG A 1 129 ? -20.060 2.281 1.072 1.00 92.81 129 ARG A C 1
ATOM 972 O O . ARG A 1 129 ? -20.505 3.364 1.440 1.00 92.81 129 ARG A O 1
ATOM 979 N N . ASN A 1 130 ? -20.792 1.365 0.446 1.00 93.81 130 ASN A N 1
ATOM 980 C CA . ASN A 1 130 ? -22.207 1.555 0.135 1.00 93.81 130 ASN A CA 1
ATOM 981 C C . ASN A 1 130 ? -23.019 1.718 1.422 1.00 93.81 130 ASN A C 1
ATOM 983 O O . ASN A 1 130 ? -23.770 2.677 1.550 1.00 93.81 130 ASN A O 1
ATOM 987 N N . GLU A 1 131 ? -22.772 0.867 2.418 1.00 95.00 131 GLU A N 1
ATOM 988 C CA . GLU A 1 131 ? -23.404 0.986 3.733 1.00 95.00 131 GLU A CA 1
ATOM 989 C C . GLU A 1 131 ? -23.061 2.317 4.424 1.00 95.00 131 GLU A C 1
ATOM 991 O O . GLU A 1 131 ? -23.943 2.977 4.972 1.00 95.00 131 GLU A O 1
ATOM 996 N N . ALA A 1 132 ? -21.804 2.768 4.347 1.00 93.69 132 ALA A N 1
ATOM 997 C CA . ALA A 1 132 ? -21.400 4.059 4.898 1.00 93.69 132 ALA A CA 1
ATOM 998 C C . ALA A 1 132 ? -22.131 5.234 4.221 1.00 93.69 132 ALA A C 1
ATOM 1000 O O . ALA A 1 132 ? -22.525 6.184 4.897 1.00 93.69 132 ALA A O 1
ATOM 1001 N N . ILE A 1 133 ? -22.304 5.187 2.894 1.00 91.25 133 ILE A N 1
ATOM 1002 C CA . ILE A 1 133 ? -23.037 6.205 2.124 1.00 91.25 133 ILE A CA 1
ATOM 1003 C C . ILE A 1 133 ? -24.519 6.211 2.509 1.00 91.25 133 ILE A C 1
ATOM 1005 O O . ILE A 1 133 ? -25.083 7.290 2.686 1.00 91.25 133 ILE A O 1
ATOM 1009 N N . ASP A 1 134 ? -25.122 5.034 2.673 1.00 91.81 134 ASP A N 1
ATOM 1010 C CA . ASP A 1 134 ? -26.533 4.891 3.031 1.00 91.81 134 ASP A CA 1
ATOM 1011 C C . ASP A 1 134 ? -26.821 5.396 4.457 1.00 91.81 134 ASP A C 1
ATOM 1013 O O . ASP A 1 134 ? -27.846 6.038 4.691 1.00 91.81 134 ASP A O 1
ATOM 1017 N N . LEU A 1 135 ? -25.914 5.147 5.410 1.00 90.56 135 LEU A N 1
ATOM 1018 C CA . LEU A 1 135 ? -26.073 5.550 6.815 1.00 90.56 135 LEU A CA 1
ATOM 1019 C C . LEU A 1 135 ? -25.678 7.010 7.091 1.00 90.56 135 LEU A C 1
ATOM 1021 O O . LEU A 1 135 ? -26.268 7.655 7.960 1.00 90.56 135 LEU A O 1
ATOM 1025 N N . TYR A 1 136 ? -24.681 7.543 6.379 1.00 88.94 136 TYR A N 1
ATOM 1026 C CA . TYR A 1 136 ? -24.088 8.859 6.646 1.00 88.94 136 TYR A CA 1
ATOM 1027 C C . TYR A 1 136 ? -24.160 9.765 5.413 1.00 88.94 136 TYR A C 1
ATOM 1029 O O . TYR A 1 136 ? -23.160 10.051 4.750 1.00 88.94 136 TYR A O 1
ATOM 1037 N N . THR A 1 137 ? -25.371 10.241 5.120 1.00 81.75 137 THR A N 1
ATOM 1038 C CA . THR A 1 137 ? -25.680 11.021 3.910 1.00 81.75 137 THR A CA 1
ATOM 1039 C C . THR A 1 137 ? -25.285 12.499 3.985 1.00 81.75 137 THR A C 1
ATOM 1041 O O . THR A 1 137 ? -25.231 13.165 2.954 1.00 81.75 137 THR A O 1
ATOM 1044 N N . ASP A 1 138 ? -25.044 13.046 5.182 1.00 77.75 138 ASP A N 1
ATOM 1045 C CA . ASP A 1 138 ? -24.646 14.448 5.358 1.00 77.75 138 ASP A CA 1
ATOM 1046 C C . ASP A 1 138 ? -23.116 14.611 5.340 1.00 77.75 138 ASP A C 1
ATOM 1048 O O . ASP A 1 138 ? -22.376 13.881 5.997 1.00 77.75 138 ASP A O 1
ATOM 1052 N N . THR A 1 139 ? -22.653 15.634 4.626 1.00 64.88 139 THR A N 1
ATOM 1053 C CA . THR A 1 139 ? -21.266 16.121 4.584 1.00 64.88 139 THR A CA 1
ATOM 1054 C C . THR A 1 139 ? -20.665 16.415 5.959 1.00 64.88 139 THR A C 1
ATOM 1056 O O . THR A 1 139 ? -19.469 16.219 6.153 1.00 64.88 139 THR A O 1
ATOM 1059 N N . THR A 1 140 ? -21.476 16.799 6.952 1.00 68.81 140 THR A N 1
ATOM 1060 C CA . THR A 1 140 ? -21.002 16.988 8.338 1.00 68.81 140 THR A CA 1
ATOM 1061 C C . THR A 1 140 ? -20.507 15.691 8.994 1.00 68.81 140 THR A C 1
ATOM 1063 O O . THR A 1 140 ? -19.827 15.736 10.018 1.00 68.81 140 THR A O 1
ATOM 1066 N N . SER A 1 141 ? -20.816 14.536 8.395 1.00 78.25 141 SER A N 1
ATOM 1067 C CA . SER A 1 141 ? -20.440 13.201 8.864 1.00 78.25 141 SER A CA 1
ATOM 1068 C C . SER A 1 141 ? -19.315 12.563 8.045 1.00 78.25 141 SER A C 1
ATOM 1070 O O . SER A 1 141 ? -19.102 11.362 8.179 1.00 78.25 141 SER A O 1
ATOM 1072 N N . GLU A 1 142 ? -18.579 13.316 7.219 1.00 86.56 142 GLU A N 1
ATOM 1073 C CA . GLU A 1 142 ? -17.561 12.751 6.320 1.00 86.56 142 GLU A CA 1
ATOM 1074 C C . GLU A 1 142 ? -16.523 11.882 7.050 1.00 86.56 142 GLU A C 1
ATOM 1076 O O . GLU A 1 142 ? -16.327 10.732 6.670 1.00 86.56 142 GLU A O 1
ATOM 1081 N N . MET A 1 143 ? -15.951 12.368 8.155 1.00 88.75 143 MET A N 1
ATOM 1082 C CA . MET A 1 143 ? -14.983 11.597 8.955 1.00 88.75 143 MET A CA 1
ATOM 1083 C C . MET A 1 143 ? -15.611 10.371 9.629 1.00 88.75 143 MET A C 1
ATOM 1085 O O . MET A 1 143 ? -14.974 9.332 9.774 1.00 88.75 143 MET A O 1
ATOM 1089 N N . LYS A 1 144 ? -16.885 10.461 10.032 1.00 92.00 144 LYS A N 1
ATOM 1090 C CA . LYS A 1 144 ? -17.608 9.323 10.614 1.00 92.00 144 LYS A CA 1
ATOM 1091 C C . LYS A 1 144 ? -17.897 8.258 9.556 1.00 92.00 144 LYS A C 1
ATOM 1093 O O . LYS A 1 144 ? -17.746 7.072 9.834 1.00 92.00 144 LYS A O 1
ATOM 1098 N N . ARG A 1 145 ? -18.283 8.684 8.351 1.00 93.06 145 ARG A N 1
ATOM 1099 C CA . ARG A 1 145 ? -18.495 7.827 7.180 1.00 93.06 145 ARG A CA 1
ATOM 1100 C C . ARG A 1 145 ? -17.208 7.108 6.797 1.00 93.06 145 ARG A C 1
ATOM 1102 O O . ARG A 1 145 ? -17.237 5.915 6.518 1.00 93.06 145 ARG A O 1
ATOM 1109 N N . ASP A 1 146 ? -16.097 7.830 6.805 1.00 92.38 146 ASP A N 1
ATOM 1110 C CA . ASP A 1 146 ? -14.786 7.291 6.476 1.00 92.38 146 ASP A CA 1
ATOM 1111 C C . ASP A 1 146 ? -14.300 6.276 7.528 1.00 92.38 146 ASP A C 1
ATOM 1113 O O . ASP A 1 146 ? -14.020 5.122 7.195 1.00 92.38 146 ASP A O 1
ATOM 1117 N N . ALA A 1 147 ? -14.386 6.624 8.818 1.00 94.88 147 ALA A N 1
ATOM 1118 C CA . ALA A 1 147 ? -14.110 5.694 9.914 1.00 94.88 147 ALA A CA 1
ATOM 1119 C C . ALA A 1 147 ? -14.998 4.436 9.859 1.00 94.88 147 ALA A C 1
ATOM 1121 O O . ALA A 1 147 ? -14.512 3.329 10.106 1.00 94.88 147 ALA A O 1
ATOM 1122 N N . PHE A 1 148 ? -16.285 4.585 9.514 1.00 96.19 148 PHE A N 1
ATOM 1123 C CA . PHE A 1 148 ? -17.193 3.453 9.311 1.00 96.19 148 PHE A CA 1
ATOM 1124 C C . PHE A 1 148 ? -16.718 2.568 8.168 1.00 96.19 148 PHE A C 1
ATOM 1126 O O . PHE A 1 148 ? -16.614 1.355 8.350 1.00 96.19 148 PHE A O 1
ATOM 1133 N N . ARG A 1 149 ? -16.396 3.159 7.010 1.00 95.75 149 ARG A N 1
ATOM 1134 C CA . ARG A 1 149 ? -15.906 2.428 5.837 1.00 95.75 149 ARG A CA 1
ATOM 1135 C C . ARG A 1 149 ? -14.680 1.589 6.195 1.00 95.75 149 ARG A C 1
ATOM 1137 O O . ARG A 1 149 ? -14.710 0.384 5.978 1.00 95.75 149 ARG A O 1
ATOM 1144 N N . HIS A 1 150 ? -13.644 2.192 6.775 1.00 96.31 150 HIS A N 1
ATOM 1145 C CA . HIS A 1 150 ? -12.382 1.509 7.089 1.00 96.31 150 HIS A CA 1
ATOM 1146 C C . HIS A 1 150 ? -12.545 0.391 8.130 1.00 96.31 150 HIS A C 1
ATOM 1148 O O . HIS A 1 150 ? -12.085 -0.740 7.929 1.00 96.31 150 HIS A O 1
ATOM 1154 N N . MET A 1 151 ? -13.273 0.673 9.215 1.00 97.56 151 MET A N 1
ATOM 1155 C CA . MET A 1 151 ? -13.544 -0.310 10.265 1.00 97.56 151 MET A CA 1
ATOM 1156 C C . MET A 1 151 ? -14.361 -1.489 9.721 1.00 97.56 151 MET A C 1
ATOM 1158 O O . MET A 1 151 ? -13.960 -2.648 9.859 1.00 97.56 151 MET A O 1
ATOM 1162 N N . THR A 1 152 ? -15.486 -1.213 9.055 1.00 97.75 152 THR A N 1
ATOM 1163 C CA . THR A 1 152 ? -16.412 -2.266 8.615 1.00 97.75 152 THR A CA 1
ATOM 1164 C C . THR A 1 152 ? -15.895 -3.048 7.414 1.00 97.75 152 THR A C 1
ATOM 1166 O O . THR A 1 152 ? -16.161 -4.247 7.323 1.00 97.75 152 THR A O 1
ATOM 1169 N N . TRP A 1 153 ? -15.094 -2.431 6.540 1.00 97.88 153 TRP A N 1
ATOM 1170 C CA . TRP A 1 153 ? -14.364 -3.132 5.484 1.00 97.88 153 TRP A CA 1
ATOM 1171 C C . TRP A 1 153 ? -13.496 -4.252 6.064 1.00 97.88 153 TRP A C 1
ATOM 1173 O O . TRP A 1 153 ? -13.602 -5.407 5.641 1.00 97.88 153 TRP A O 1
ATOM 1183 N N . ASN A 1 154 ? -12.700 -3.939 7.089 1.00 97.75 154 ASN A N 1
ATOM 1184 C CA . ASN A 1 154 ? -11.827 -4.907 7.749 1.00 97.75 154 ASN A CA 1
ATOM 1185 C C . ASN A 1 154 ? -12.615 -5.941 8.562 1.00 97.75 154 ASN A C 1
ATOM 1187 O O . ASN A 1 154 ? -12.304 -7.130 8.502 1.00 97.75 154 ASN A O 1
ATOM 1191 N N . PHE A 1 155 ? -13.657 -5.513 9.282 1.00 98.06 155 PHE A N 1
ATOM 1192 C CA . PHE A 1 155 ? -14.539 -6.409 10.035 1.00 98.06 155 PHE A CA 1
ATOM 1193 C C . PHE A 1 155 ? -15.176 -7.479 9.135 1.00 98.06 155 PHE A C 1
ATOM 1195 O O . PHE A 1 155 ? -15.154 -8.664 9.466 1.00 98.06 155 PHE A O 1
ATOM 1202 N N . ARG A 1 156 ? -15.710 -7.065 7.977 1.00 97.25 156 ARG A N 1
ATOM 1203 C CA . ARG A 1 156 ? -16.311 -7.961 6.976 1.00 97.25 156 ARG A CA 1
ATOM 1204 C C . ARG A 1 156 ? -15.264 -8.904 6.383 1.00 97.25 156 ARG A C 1
ATOM 1206 O O . ARG A 1 156 ? -15.457 -10.114 6.407 1.00 97.25 156 ARG A O 1
ATOM 1213 N N . SER A 1 157 ? -14.137 -8.356 5.932 1.00 97.44 157 SER A N 1
ATOM 1214 C CA . SER A 1 157 ? -13.088 -9.119 5.245 1.00 97.44 157 SER A CA 1
ATOM 1215 C C . SER A 1 157 ? -12.483 -10.228 6.108 1.00 97.44 157 SER A C 1
ATOM 1217 O O . SER A 1 157 ? -12.237 -11.328 5.618 1.00 97.44 157 SER A O 1
ATOM 1219 N N . ILE A 1 158 ? -12.306 -9.994 7.414 1.00 95.69 158 ILE A N 1
ATOM 1220 C CA . ILE A 1 158 ? -11.788 -11.029 8.320 1.00 95.69 158 ILE A CA 1
ATOM 1221 C C . ILE A 1 158 ? -12.701 -12.245 8.396 1.00 95.69 158 ILE A C 1
ATOM 1223 O O . ILE A 1 158 ? -12.201 -13.368 8.469 1.00 95.69 158 ILE A O 1
ATOM 1227 N N . LYS A 1 159 ? -14.016 -12.030 8.415 1.00 92.06 159 LYS A N 1
ATOM 1228 C CA . LYS A 1 159 ? -14.991 -13.111 8.573 1.00 92.06 159 LYS A CA 1
ATOM 1229 C C . LYS A 1 159 ? -14.984 -14.057 7.377 1.00 92.06 159 LYS A C 1
ATOM 1231 O O . LYS A 1 159 ? -15.133 -15.261 7.569 1.00 92.06 159 LYS A O 1
ATOM 1236 N N . ASP A 1 160 ? -14.762 -13.505 6.189 1.00 93.75 160 ASP A N 1
ATOM 1237 C CA . ASP A 1 160 ? -14.927 -14.235 4.936 1.00 93.75 160 ASP A CA 1
ATOM 1238 C C . ASP A 1 160 ? -13.583 -14.733 4.377 1.00 93.75 160 ASP A C 1
ATOM 1240 O O . ASP A 1 160 ? -13.478 -15.886 3.962 1.00 93.75 160 ASP A O 1
ATOM 1244 N N . VAL A 1 161 ? -12.528 -13.910 4.435 1.00 96.00 161 VAL A N 1
ATOM 1245 C CA . VAL A 1 161 ? -11.211 -14.207 3.833 1.00 96.00 161 VAL A CA 1
ATOM 1246 C C . VAL A 1 161 ? -10.148 -14.555 4.886 1.00 96.00 161 VAL A C 1
ATOM 1248 O O . VAL A 1 161 ? -9.164 -15.241 4.599 1.00 96.00 161 VAL A O 1
ATOM 1251 N N . GLY A 1 162 ? -10.355 -14.144 6.139 1.00 95.06 162 GLY A N 1
ATOM 1252 C CA . GLY A 1 162 ? -9.457 -14.418 7.262 1.00 95.06 162 GLY A CA 1
ATOM 1253 C C . GLY A 1 162 ? -8.529 -13.254 7.617 1.00 95.06 162 GLY A C 1
ATOM 1254 O O . GLY A 1 162 ? -8.242 -12.365 6.811 1.00 95.06 162 GLY A O 1
ATOM 1255 N N . GLU A 1 163 ? -8.040 -13.263 8.862 1.00 93.25 163 GLU A N 1
ATOM 1256 C CA . GLU A 1 163 ? -7.274 -12.150 9.436 1.00 93.25 163 GLU A CA 1
ATOM 1257 C C . GLU A 1 163 ? -6.005 -11.818 8.655 1.00 93.25 163 GLU A C 1
ATOM 1259 O O . GLU A 1 163 ? -5.785 -10.656 8.320 1.00 93.25 163 GLU A O 1
ATOM 1264 N N . HIS A 1 164 ? -5.145 -12.815 8.441 1.00 94.50 164 HIS A N 1
ATOM 1265 C CA . HIS A 1 164 ? -3.823 -12.581 7.868 1.00 94.50 164 HIS A CA 1
ATOM 1266 C C . HIS A 1 164 ? -3.948 -11.952 6.482 1.00 94.50 164 HIS A C 1
ATOM 1268 O O . HIS A 1 164 ? -3.394 -10.886 6.250 1.00 94.50 164 HIS A O 1
ATOM 1274 N N . LYS A 1 165 ? -4.788 -12.533 5.623 1.00 96.44 165 LYS A N 1
ATOM 1275 C CA . LYS A 1 165 ? -5.029 -12.027 4.272 1.00 96.44 165 LYS A CA 1
ATOM 1276 C C . LYS A 1 165 ? -5.623 -10.618 4.261 1.00 96.44 165 LYS A C 1
ATOM 1278 O O . LYS A 1 165 ? -5.149 -9.754 3.533 1.00 96.44 165 LYS A O 1
ATOM 1283 N N . THR A 1 166 ? -6.611 -10.366 5.125 1.00 96.19 166 THR A N 1
ATOM 1284 C CA . THR A 1 166 ? -7.200 -9.027 5.293 1.00 96.19 166 THR A CA 1
ATOM 1285 C C . THR A 1 166 ? -6.147 -8.010 5.720 1.00 96.19 166 THR A C 1
ATOM 1287 O O . THR A 1 166 ? -6.131 -6.883 5.231 1.00 96.19 166 THR A O 1
ATOM 1290 N N . ARG A 1 167 ? -5.249 -8.391 6.633 1.00 95.25 167 ARG A N 1
ATOM 1291 C CA . ARG A 1 167 ? -4.165 -7.519 7.079 1.00 95.25 167 ARG A CA 1
ATOM 1292 C C . ARG A 1 167 ? -3.214 -7.181 5.930 1.00 95.25 167 ARG A C 1
ATOM 1294 O O . ARG A 1 167 ? -2.994 -5.992 5.740 1.00 95.25 167 ARG A O 1
ATOM 1301 N N . VAL A 1 168 ? -2.724 -8.177 5.183 1.00 95.94 168 VAL A N 1
ATOM 1302 C CA . VAL A 1 168 ? -1.837 -7.964 4.021 1.00 95.94 168 VAL A CA 1
ATOM 1303 C C . VAL A 1 168 ? -2.461 -6.935 3.075 1.00 95.94 168 VAL A C 1
ATOM 1305 O O . VAL A 1 168 ? -1.861 -5.903 2.790 1.00 95.94 168 VAL A O 1
ATOM 1308 N N . ALA A 1 169 ? -3.702 -7.183 2.640 1.00 95.38 169 ALA A N 1
ATOM 1309 C CA . ALA A 1 169 ? -4.373 -6.348 1.648 1.00 95.38 169 ALA A CA 1
ATOM 1310 C C . ALA A 1 169 ? -4.580 -4.912 2.141 1.00 95.38 169 ALA A C 1
ATOM 1312 O O . ALA A 1 169 ? -4.212 -3.956 1.470 1.00 95.38 169 ALA A O 1
ATOM 1313 N N . THR A 1 170 ? -5.117 -4.752 3.351 1.00 94.06 170 THR A N 1
ATOM 1314 C CA . THR A 1 170 ? -5.432 -3.420 3.890 1.00 94.06 170 THR A CA 1
ATOM 1315 C C . THR A 1 170 ? -4.203 -2.625 4.315 1.00 94.06 170 THR A C 1
ATOM 1317 O O . THR A 1 170 ? -4.290 -1.410 4.387 1.00 94.06 170 THR A O 1
ATOM 1320 N N . ILE A 1 171 ? -3.063 -3.267 4.589 1.00 94.31 171 ILE A N 1
ATOM 1321 C CA . ILE A 1 171 ? -1.783 -2.570 4.777 1.00 94.31 171 ILE A CA 1
ATOM 1322 C C . ILE A 1 171 ? -1.225 -2.122 3.424 1.00 94.31 171 ILE A C 1
ATOM 1324 O O . ILE A 1 171 ? -0.810 -0.972 3.291 1.00 94.31 171 ILE A O 1
ATOM 1328 N N . ASN A 1 172 ? -1.251 -2.993 2.412 1.00 95.19 172 ASN A N 1
ATOM 1329 C CA . ASN A 1 172 ? -0.789 -2.647 1.068 1.00 95.19 172 ASN A CA 1
ATOM 1330 C C . ASN A 1 172 ? -1.640 -1.570 0.394 1.00 95.19 172 ASN A C 1
ATOM 1332 O O . ASN A 1 172 ? -1.090 -0.786 -0.371 1.00 95.19 172 ASN A O 1
ATOM 1336 N N . HIS A 1 173 ? -2.930 -1.480 0.719 1.00 93.06 173 HIS A N 1
ATOM 1337 C CA . HIS A 1 173 ? -3.783 -0.363 0.317 1.00 93.06 173 HIS A CA 1
ATOM 1338 C C . HIS A 1 173 ? -3.189 0.987 0.740 1.00 93.06 173 HIS A C 1
ATOM 1340 O O . HIS A 1 173 ? -2.997 1.871 -0.092 1.00 93.06 173 HIS A O 1
ATOM 1346 N N . GLU A 1 174 ? -2.815 1.127 2.017 1.00 91.62 174 GLU A N 1
ATOM 1347 C CA . GLU A 1 174 ? -2.239 2.375 2.534 1.00 91.62 174 GLU A CA 1
ATOM 1348 C C . GLU A 1 174 ? -0.853 2.656 1.930 1.00 91.62 174 GLU A C 1
ATOM 1350 O O . GLU A 1 174 ? -0.531 3.795 1.587 1.00 91.62 174 GLU A O 1
ATOM 1355 N N . TRP A 1 175 ? -0.032 1.615 1.753 1.00 93.88 175 TRP A N 1
ATOM 1356 C CA . TRP A 1 175 ? 1.288 1.749 1.131 1.00 93.88 175 TRP A CA 1
ATOM 1357 C C . TRP A 1 175 ? 1.223 2.134 -0.342 1.00 93.88 175 TRP A C 1
ATOM 1359 O O . TRP A 1 175 ? 2.017 2.969 -0.769 1.00 93.88 175 TRP A O 1
ATOM 1369 N N . ALA A 1 176 ? 0.295 1.562 -1.111 1.00 93.56 176 ALA A N 1
ATOM 1370 C CA . ALA A 1 176 ? 0.151 1.857 -2.531 1.00 93.56 176 ALA A CA 1
ATOM 1371 C C . ALA A 1 176 ? -0.102 3.351 -2.752 1.00 93.56 176 ALA A C 1
ATOM 1373 O O . ALA A 1 176 ? 0.559 3.961 -3.586 1.00 93.56 176 ALA A O 1
ATOM 1374 N N . TYR A 1 177 ? -0.987 3.967 -1.961 1.00 90.69 177 TYR A N 1
ATOM 1375 C CA . TYR A 1 177 ? -1.216 5.413 -2.028 1.00 90.69 177 TYR A CA 1
ATOM 1376 C C . TYR A 1 177 ? 0.006 6.235 -1.621 1.00 90.69 177 TYR A C 1
ATOM 1378 O O . TYR A 1 177 ? 0.279 7.263 -2.239 1.00 90.69 177 TYR A O 1
ATOM 1386 N N . LEU A 1 178 ? 0.734 5.786 -0.599 1.00 93.06 178 LEU A N 1
ATOM 1387 C CA . LEU A 1 178 ? 1.896 6.497 -0.082 1.00 93.06 178 LEU A CA 1
ATOM 1388 C C . LEU A 1 178 ? 3.059 6.538 -1.086 1.00 93.06 178 LEU A C 1
ATOM 1390 O O . LEU A 1 178 ? 3.702 7.576 -1.211 1.00 93.06 178 LEU A O 1
ATOM 1394 N N . ILE A 1 179 ? 3.331 5.431 -1.784 1.00 95.62 179 ILE A N 1
ATOM 1395 C CA . ILE A 1 179 ? 4.502 5.314 -2.673 1.00 95.62 179 ILE A CA 1
ATOM 1396 C C . ILE A 1 179 ? 4.195 5.644 -4.137 1.00 95.62 179 ILE A C 1
ATOM 1398 O O . ILE A 1 179 ? 5.126 5.801 -4.921 1.00 95.62 179 ILE A O 1
ATOM 1402 N N . LEU A 1 180 ? 2.918 5.744 -4.525 1.00 94.25 180 LEU A N 1
ATOM 1403 C CA . LEU A 1 180 ? 2.524 5.967 -5.920 1.00 94.25 180 LEU A CA 1
ATOM 1404 C C . LEU A 1 180 ? 3.242 7.160 -6.584 1.00 94.25 180 LEU A C 1
ATOM 1406 O O . LEU A 1 180 ? 3.695 6.974 -7.711 1.00 94.25 180 LEU A O 1
ATOM 1410 N N . PRO A 1 181 ? 3.398 8.341 -5.945 1.00 94.62 181 PRO A N 1
ATOM 1411 C CA . PRO A 1 181 ? 4.100 9.462 -6.575 1.00 94.62 181 PRO A CA 1
ATOM 1412 C C . PRO A 1 181 ? 5.554 9.139 -6.944 1.00 94.62 181 PRO A C 1
ATOM 1414 O O . PRO A 1 181 ? 5.988 9.452 -8.046 1.00 94.62 181 PRO A O 1
ATOM 1417 N N . GLU A 1 182 ? 6.274 8.455 -6.056 1.00 96.88 182 GLU A N 1
ATOM 1418 C CA . GLU A 1 182 ? 7.682 8.076 -6.247 1.00 96.88 182 GLU A CA 1
ATOM 1419 C C . GLU A 1 182 ? 7.829 7.019 -7.347 1.00 96.88 182 GLU A C 1
ATOM 1421 O O . GLU A 1 182 ? 8.763 7.052 -8.145 1.00 96.88 182 GLU A O 1
ATOM 1426 N N . VAL A 1 183 ? 6.875 6.085 -7.420 1.00 96.94 183 VAL A N 1
ATOM 1427 C CA . VAL A 1 183 ? 6.819 5.085 -8.493 1.00 96.94 183 VAL A CA 1
ATOM 1428 C C . VAL A 1 183 ? 6.553 5.756 -9.839 1.00 96.94 183 VAL A C 1
ATOM 1430 O O . VAL A 1 183 ? 7.219 5.424 -10.813 1.00 96.94 183 VAL A O 1
ATOM 1433 N N . GLN A 1 184 ? 5.623 6.714 -9.897 1.00 95.38 184 GLN A N 1
ATOM 1434 C CA . GLN A 1 184 ? 5.307 7.453 -11.123 1.00 95.38 184 GLN A CA 1
ATOM 1435 C C . GLN A 1 184 ? 6.488 8.301 -11.604 1.00 95.38 184 GLN A C 1
ATOM 1437 O O . GLN A 1 184 ? 6.789 8.297 -12.794 1.00 95.38 184 GLN A O 1
ATOM 1442 N N . GLU A 1 185 ? 7.189 8.977 -10.691 1.00 97.00 185 GLU A N 1
ATOM 1443 C CA . GLU A 1 185 ? 8.403 9.725 -11.029 1.00 97.00 185 GLU A CA 1
ATOM 1444 C C . GLU A 1 185 ? 9.487 8.799 -11.591 1.00 97.00 185 GLU A C 1
ATOM 1446 O O . GLU A 1 185 ? 10.038 9.068 -12.659 1.00 97.00 185 GLU A O 1
ATOM 1451 N N . TYR A 1 186 ? 9.732 7.657 -10.940 1.00 97.81 186 TYR A N 1
ATOM 1452 C CA . TYR A 1 186 ? 10.675 6.667 -11.453 1.00 97.81 186 TYR A CA 1
ATOM 1453 C C . TYR A 1 186 ? 10.256 6.132 -12.831 1.00 97.81 186 TYR A C 1
ATOM 1455 O O . TYR A 1 186 ? 11.085 6.030 -13.732 1.00 97.81 186 TYR A O 1
ATOM 1463 N N . GLU A 1 187 ? 8.976 5.808 -13.036 1.00 96.25 187 GLU A N 1
ATOM 1464 C CA . GLU A 1 187 ? 8.459 5.377 -14.339 1.00 96.25 187 GLU A CA 1
ATOM 1465 C C . GLU A 1 187 ? 8.705 6.422 -15.434 1.00 96.25 187 GLU A C 1
ATOM 1467 O O . GLU A 1 187 ? 9.204 6.060 -16.502 1.00 96.25 187 GLU A O 1
ATOM 1472 N N . ASP A 1 188 ? 8.429 7.700 -15.169 1.00 97.31 188 ASP A N 1
ATOM 1473 C CA . ASP A 1 188 ? 8.666 8.798 -16.110 1.00 97.31 188 ASP A CA 1
ATOM 1474 C C . ASP A 1 188 ? 10.158 8.910 -16.480 1.00 97.31 188 ASP A C 1
ATOM 1476 O O . ASP A 1 188 ? 10.510 8.979 -17.663 1.00 97.31 188 ASP A O 1
ATOM 1480 N N . GLU A 1 189 ? 11.064 8.809 -15.501 1.00 97.81 189 GLU A N 1
ATOM 1481 C CA . GLU A 1 189 ? 12.512 8.773 -15.757 1.00 97.81 189 GLU A CA 1
ATOM 1482 C C . GLU A 1 189 ? 12.928 7.567 -16.616 1.00 97.81 189 GLU A C 1
ATOM 1484 O O . GLU A 1 189 ? 13.819 7.658 -17.472 1.00 97.81 189 GLU A O 1
ATOM 1489 N N . ARG A 1 190 ? 12.288 6.408 -16.411 1.00 97.81 190 ARG A N 1
ATOM 1490 C CA . ARG A 1 190 ? 12.536 5.209 -17.223 1.00 97.81 190 ARG A CA 1
ATOM 1491 C C . ARG A 1 190 ? 11.993 5.363 -18.641 1.00 97.81 190 ARG A C 1
ATOM 1493 O O . ARG A 1 190 ? 12.651 4.874 -19.565 1.00 97.81 190 ARG A O 1
ATOM 1500 N N . ILE A 1 191 ? 10.860 6.041 -18.836 1.00 97.62 191 ILE A N 1
ATOM 1501 C CA . ILE A 1 191 ? 10.333 6.373 -20.169 1.00 97.62 191 ILE A CA 1
ATOM 1502 C C . ILE A 1 191 ? 11.364 7.201 -20.930 1.00 97.62 191 ILE A C 1
ATOM 1504 O O . ILE A 1 191 ? 11.738 6.810 -22.037 1.00 97.62 191 ILE A O 1
ATOM 1508 N N . ASP A 1 192 ? 11.873 8.277 -20.328 1.00 97.81 192 ASP A N 1
ATOM 1509 C CA . ASP A 1 192 ? 12.878 9.145 -20.948 1.00 97.81 192 ASP A CA 1
ATOM 1510 C C . ASP A 1 192 ? 14.160 8.367 -21.277 1.00 97.81 192 ASP A C 1
ATOM 1512 O O . ASP A 1 192 ? 14.643 8.391 -22.413 1.00 97.81 192 ASP A O 1
ATOM 1516 N N . TYR A 1 193 ? 14.666 7.574 -20.326 1.00 97.75 193 TYR A N 1
ATOM 1517 C CA . TYR A 1 193 ? 15.835 6.718 -20.545 1.00 97.75 193 TYR A CA 1
ATOM 1518 C C . TYR A 1 193 ? 15.657 5.772 -21.741 1.00 97.75 193 TYR A C 1
ATOM 1520 O O . TYR A 1 193 ? 16.568 5.604 -22.559 1.00 97.75 193 TYR A O 1
ATOM 1528 N N . TYR A 1 194 ? 14.513 5.093 -21.827 1.00 98.00 194 TYR A N 1
ATOM 1529 C CA . TYR A 1 194 ? 14.260 4.122 -22.885 1.00 98.00 194 TYR A CA 1
ATOM 1530 C C . TYR A 1 194 ? 13.975 4.793 -24.226 1.00 98.00 194 TYR A C 1
ATOM 1532 O O . TYR A 1 194 ? 14.415 4.274 -25.256 1.00 98.00 194 TYR A O 1
ATOM 1540 N N . PHE A 1 195 ? 13.306 5.946 -24.220 1.00 96.81 195 PHE A N 1
ATOM 1541 C CA . PHE A 1 195 ? 13.111 6.758 -25.411 1.00 96.81 195 PHE A CA 1
ATOM 1542 C C . PHE A 1 195 ? 14.461 7.170 -26.005 1.00 96.81 195 PHE A C 1
ATOM 1544 O O . PHE A 1 195 ? 14.721 6.860 -27.165 1.00 96.81 195 PHE A O 1
ATOM 1551 N N . ASP A 1 196 ? 15.363 7.737 -25.200 1.00 97.50 196 ASP A N 1
ATOM 1552 C CA . ASP A 1 196 ? 16.708 8.127 -25.640 1.00 97.50 196 ASP A CA 1
ATOM 1553 C C . ASP A 1 196 ? 17.520 6.925 -26.140 1.00 97.50 196 ASP A C 1
ATOM 1555 O O . ASP A 1 196 ? 18.205 6.978 -27.166 1.00 97.50 196 ASP A O 1
ATOM 1559 N N . LYS A 1 197 ? 17.429 5.793 -25.436 1.00 97.81 197 LYS A N 1
ATOM 1560 C CA . LYS A 1 197 ? 18.162 4.571 -25.787 1.00 97.81 197 LYS A CA 1
ATOM 1561 C C . LYS A 1 197 ? 17.710 3.961 -27.115 1.00 97.81 197 LYS A C 1
ATOM 1563 O O . LYS A 1 197 ? 18.538 3.395 -27.834 1.00 97.81 197 LYS A O 1
ATOM 1568 N N . TYR A 1 198 ? 16.417 4.030 -27.423 1.00 97.56 198 TYR A N 1
ATOM 1569 C CA . TYR A 1 198 ? 15.813 3.368 -28.581 1.00 97.56 198 TYR A CA 1
ATOM 1570 C C . TYR A 1 198 ? 15.265 4.339 -29.633 1.00 97.56 198 TYR A C 1
ATOM 1572 O O . TYR A 1 198 ? 14.610 3.895 -30.576 1.00 97.56 198 TYR A O 1
ATOM 1580 N N . GLU A 1 199 ? 15.593 5.631 -29.541 1.00 96.81 199 GLU A N 1
ATOM 1581 C CA . GLU A 1 199 ? 15.086 6.704 -30.406 1.00 96.81 199 GLU A CA 1
ATOM 1582 C C . GLU A 1 199 ? 15.154 6.327 -31.894 1.00 96.81 199 GLU A C 1
ATOM 1584 O O . GLU A 1 199 ? 14.166 6.404 -32.624 1.00 96.81 199 GLU A O 1
ATOM 1589 N N . SER A 1 200 ? 16.306 5.823 -32.346 1.00 97.38 200 SER A N 1
ATOM 1590 C CA . SER A 1 200 ? 16.494 5.413 -33.743 1.00 97.38 200 SER A CA 1
ATOM 1591 C C . SER A 1 200 ? 15.549 4.290 -34.189 1.00 97.38 200 SER A C 1
ATOM 1593 O O . SER A 1 200 ? 15.076 4.323 -35.323 1.00 97.38 200 SER A O 1
ATOM 1595 N N . LEU A 1 201 ? 15.238 3.323 -33.315 1.00 97.31 201 LEU A N 1
ATOM 1596 C CA . LEU A 1 201 ? 14.304 2.230 -33.606 1.00 97.31 201 LEU A CA 1
ATOM 1597 C C . LEU A 1 201 ? 12.863 2.737 -33.672 1.00 97.31 201 LEU A C 1
ATOM 1599 O O . LEU A 1 201 ? 12.098 2.282 -34.523 1.00 97.31 201 LEU A O 1
ATOM 1603 N N . ILE A 1 202 ? 12.518 3.703 -32.820 1.00 94.94 202 ILE A N 1
ATOM 1604 C CA . ILE A 1 202 ? 11.210 4.363 -32.818 1.00 94.94 202 ILE A CA 1
ATOM 1605 C C . ILE A 1 202 ? 11.025 5.164 -34.113 1.00 94.94 202 ILE A C 1
ATOM 1607 O O . ILE A 1 202 ? 10.024 4.995 -34.807 1.00 94.94 202 ILE A O 1
ATOM 1611 N N . ILE A 1 203 ? 12.018 5.975 -34.498 1.00 95.00 203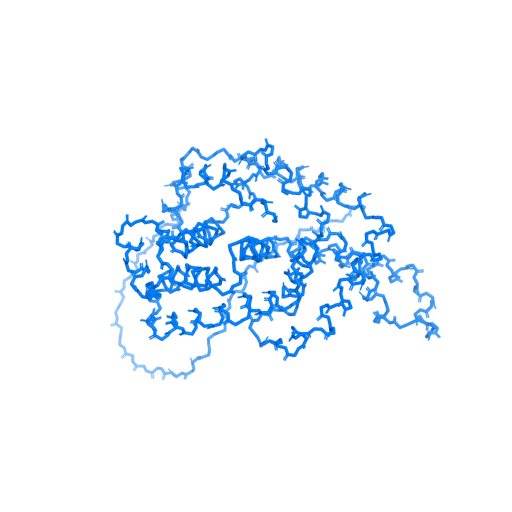 ILE A N 1
ATOM 1612 C CA . ILE A 1 203 ? 11.972 6.821 -35.703 1.00 95.00 203 ILE A CA 1
ATOM 1613 C C . ILE A 1 203 ? 11.776 5.992 -36.977 1.00 95.00 203 ILE A C 1
ATOM 1615 O O . ILE A 1 203 ? 11.016 6.389 -37.861 1.00 95.00 203 ILE A O 1
ATOM 1619 N N . ILE A 1 204 ? 12.448 4.843 -37.092 1.00 97.06 204 ILE A N 1
ATOM 1620 C CA . ILE A 1 204 ? 12.314 3.972 -38.272 1.00 97.06 204 ILE A CA 1
ATOM 1621 C C . ILE A 1 204 ? 11.087 3.048 -38.206 1.00 97.06 204 ILE A C 1
ATOM 1623 O O . ILE A 1 204 ? 10.883 2.254 -39.124 1.00 97.06 204 ILE A O 1
ATOM 1627 N N . GLY A 1 205 ? 10.285 3.122 -37.138 1.00 95.25 205 GLY A N 1
ATOM 1628 C CA . GLY A 1 20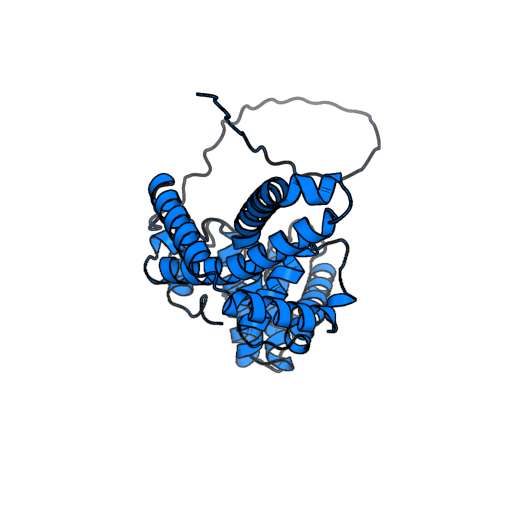5 ? 9.097 2.290 -36.932 1.00 95.25 205 GLY A CA 1
ATOM 1629 C C . GLY A 1 205 ? 9.396 0.821 -36.613 1.00 95.25 205 GLY A C 1
ATOM 1630 O O . GLY A 1 205 ? 8.522 -0.025 -36.781 1.00 95.25 205 GLY A O 1
ATOM 1631 N N . ALA A 1 206 ? 10.621 0.502 -36.185 1.00 96.88 206 ALA A N 1
ATOM 1632 C CA . ALA A 1 206 ? 11.011 -0.844 -35.758 1.00 96.88 206 ALA A CA 1
ATOM 1633 C C . ALA A 1 206 ? 10.606 -1.151 -34.306 1.00 96.88 206 ALA A C 1
ATOM 1635 O O . ALA A 1 206 ? 10.602 -2.313 -33.909 1.00 96.88 206 ALA A O 1
ATOM 1636 N N . MET A 1 207 ? 10.277 -0.121 -33.526 1.00 96.75 207 MET A N 1
ATOM 1637 C CA . MET A 1 207 ? 9.767 -0.223 -32.162 1.00 96.75 207 MET A CA 1
ATOM 1638 C C . MET A 1 207 ? 8.660 0.810 -31.967 1.00 96.75 207 MET A C 1
ATOM 1640 O O . MET A 1 207 ? 8.788 1.949 -32.412 1.00 96.75 207 MET A O 1
ATOM 1644 N N . ASP A 1 208 ? 7.567 0.423 -31.320 1.00 95.50 208 ASP A N 1
ATOM 1645 C CA . ASP A 1 208 ? 6.484 1.342 -30.990 1.00 95.50 208 ASP A CA 1
ATOM 1646 C C . ASP A 1 208 ? 6.716 2.024 -29.631 1.00 95.50 208 ASP A C 1
ATOM 1648 O O . ASP A 1 208 ? 7.380 1.490 -28.744 1.00 95.50 208 ASP A O 1
ATOM 1652 N N . TYR A 1 209 ? 6.147 3.218 -29.453 1.00 91.81 209 TYR A N 1
ATOM 1653 C CA . TYR A 1 209 ? 6.251 3.957 -28.192 1.00 91.81 209 TYR A CA 1
ATOM 1654 C C . TYR A 1 209 ? 5.580 3.224 -27.018 1.00 91.81 209 TYR A C 1
ATOM 1656 O O . TYR A 1 209 ? 6.037 3.345 -25.885 1.00 91.81 209 TYR A O 1
ATOM 1664 N N . ASN A 1 210 ? 4.544 2.410 -27.258 1.00 94.06 210 ASN A N 1
ATOM 1665 C CA . ASN A 1 210 ? 3.917 1.651 -26.174 1.00 94.06 210 ASN A CA 1
ATOM 1666 C C . ASN A 1 210 ? 4.875 0.592 -25.614 1.00 94.06 210 ASN A C 1
ATOM 1668 O O . ASN A 1 210 ? 4.852 0.358 -24.414 1.00 94.06 210 ASN A O 1
ATOM 1672 N N . THR A 1 211 ? 5.756 0.008 -26.431 1.00 94.06 211 THR A N 1
ATOM 1673 C CA . THR A 1 211 ? 6.828 -0.883 -25.968 1.00 94.06 211 THR A CA 1
ATOM 1674 C C . THR A 1 211 ? 7.723 -0.166 -24.955 1.00 94.06 211 THR A C 1
ATOM 1676 O O . THR A 1 211 ? 8.024 -0.732 -23.909 1.00 94.06 211 THR A O 1
ATOM 1679 N N . ILE A 1 212 ? 8.079 1.101 -25.198 1.00 95.25 212 ILE A N 1
ATOM 1680 C CA . ILE A 1 212 ? 8.857 1.924 -24.256 1.00 95.25 212 ILE A CA 1
ATOM 1681 C C . ILE A 1 212 ? 8.111 2.122 -22.937 1.00 95.25 212 ILE A C 1
ATOM 1683 O O . ILE A 1 212 ? 8.673 1.883 -21.870 1.00 95.25 212 ILE A O 1
ATOM 1687 N N . VAL A 1 213 ? 6.833 2.500 -23.017 1.00 93.56 213 VAL A N 1
ATOM 1688 C CA . VAL A 1 213 ? 5.977 2.681 -21.838 1.00 93.56 213 VAL A CA 1
ATOM 1689 C C . VAL A 1 213 ? 5.860 1.378 -21.045 1.00 93.56 213 VAL A C 1
ATOM 1691 O O . VAL A 1 213 ? 5.990 1.400 -19.830 1.00 93.56 213 VAL A O 1
ATOM 1694 N N . GLN A 1 214 ? 5.682 0.229 -21.702 1.00 91.31 214 GLN A N 1
ATOM 1695 C CA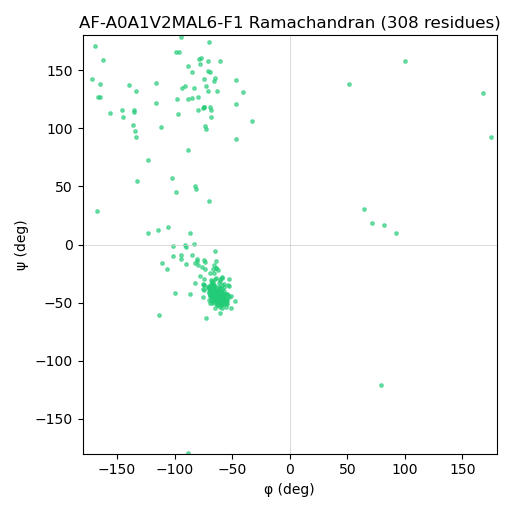 . GLN A 1 214 ? 5.596 -1.066 -21.017 1.00 91.31 214 GLN A CA 1
ATOM 1696 C C . GLN A 1 214 ? 6.915 -1.468 -20.350 1.00 91.31 214 GLN A C 1
ATOM 1698 O O . GLN A 1 214 ? 6.897 -1.981 -19.234 1.00 91.31 214 GLN A O 1
ATOM 1703 N N . MET A 1 215 ? 8.058 -1.192 -20.987 1.00 93.75 215 MET A N 1
ATOM 1704 C CA . MET A 1 215 ? 9.373 -1.413 -20.377 1.00 93.75 215 MET A CA 1
ATOM 1705 C C . MET A 1 215 ? 9.576 -0.534 -19.138 1.00 93.75 215 MET A C 1
ATOM 1707 O O . MET A 1 215 ? 10.059 -1.021 -18.118 1.00 93.75 215 MET A O 1
ATOM 1711 N N . ALA A 1 216 ? 9.188 0.741 -19.207 1.00 95.44 216 ALA A N 1
ATOM 1712 C CA . ALA A 1 216 ? 9.247 1.648 -18.066 1.00 95.44 216 ALA A CA 1
ATOM 1713 C C . ALA A 1 216 ? 8.316 1.197 -16.935 1.00 95.44 216 ALA A C 1
ATOM 1715 O O . ALA A 1 216 ? 8.764 1.070 -15.803 1.00 95.44 216 ALA A O 1
ATOM 1716 N N . LYS A 1 217 ? 7.070 0.833 -17.258 1.00 92.25 217 LYS A N 1
ATOM 1717 C CA . LYS A 1 217 ? 6.088 0.314 -16.296 1.00 92.25 217 LYS A CA 1
ATOM 1718 C C . LYS A 1 217 ? 6.548 -0.998 -15.645 1.00 92.25 217 LYS A C 1
ATOM 1720 O O . LYS A 1 217 ? 6.197 -1.276 -14.508 1.00 92.25 217 LYS A O 1
ATOM 1725 N N . SER A 1 218 ? 7.293 -1.847 -16.358 1.00 92.75 218 SER A N 1
ATOM 1726 C CA . SER A 1 218 ? 7.875 -3.067 -15.776 1.00 92.75 218 SER A CA 1
ATOM 1727 C C . SER A 1 218 ? 9.007 -2.757 -14.794 1.00 92.75 218 SER A C 1
ATOM 1729 O O . SER A 1 218 ? 9.149 -3.455 -13.791 1.00 92.75 218 SER A O 1
ATOM 1731 N N . ASP A 1 219 ? 9.818 -1.734 -15.077 1.00 95.50 219 ASP A N 1
ATOM 1732 C CA . ASP A 1 219 ? 10.838 -1.256 -14.141 1.00 95.50 219 ASP A CA 1
ATOM 1733 C C . ASP A 1 219 ? 10.187 -0.575 -12.926 1.00 95.50 219 ASP A C 1
ATOM 1735 O O . ASP A 1 219 ? 10.627 -0.812 -11.803 1.00 95.50 219 ASP A O 1
ATOM 1739 N N . GLY A 1 220 ? 9.124 0.205 -13.147 1.00 96.88 220 GLY A N 1
ATOM 1740 C CA . GLY A 1 220 ? 8.313 0.862 -12.120 1.00 96.88 220 GLY A CA 1
ATOM 1741 C C . GLY A 1 220 ? 7.714 -0.108 -11.114 1.00 96.88 220 GLY A C 1
ATOM 1742 O O . GLY A 1 220 ? 7.886 0.066 -9.913 1.00 96.88 220 GLY A O 1
ATOM 1743 N N . ASP A 1 221 ? 7.110 -1.197 -11.581 1.00 96.06 221 ASP A N 1
ATOM 1744 C CA . ASP A 1 221 ? 6.568 -2.231 -10.699 1.00 96.06 221 ASP A CA 1
ATOM 1745 C C . ASP A 1 221 ? 7.644 -2.905 -9.823 1.00 96.06 221 ASP A C 1
ATOM 1747 O O . ASP A 1 221 ? 7.435 -3.143 -8.630 1.00 96.06 221 ASP A O 1
ATOM 1751 N N . ALA A 1 222 ? 8.816 -3.210 -10.392 1.00 97.75 222 ALA A N 1
ATOM 1752 C CA . ALA A 1 222 ? 9.934 -3.778 -9.633 1.00 97.75 222 ALA A CA 1
ATOM 1753 C C . ALA A 1 222 ? 10.510 -2.769 -8.625 1.00 97.75 222 ALA A C 1
ATOM 1755 O O . ALA A 1 222 ? 10.866 -3.136 -7.497 1.00 97.75 222 ALA A O 1
ATOM 1756 N N . PHE A 1 223 ? 10.571 -1.497 -9.021 1.00 98.50 223 PHE A N 1
ATOM 1757 C CA . PHE A 1 223 ? 10.930 -0.396 -8.142 1.00 98.50 223 PHE A CA 1
ATOM 1758 C C . PHE A 1 223 ? 9.928 -0.251 -7.000 1.00 98.50 223 PHE A C 1
ATOM 1760 O O . PHE A 1 223 ? 10.357 -0.147 -5.861 1.00 98.50 223 PHE A O 1
ATOM 1767 N N . ALA A 1 224 ? 8.623 -0.341 -7.254 1.00 97.75 224 ALA A N 1
ATOM 1768 C CA . ALA A 1 224 ? 7.589 -0.185 -6.238 1.00 97.75 224 ALA A CA 1
ATOM 1769 C C . ALA A 1 224 ? 7.716 -1.197 -5.090 1.00 97.75 224 ALA A C 1
ATOM 1771 O O . ALA A 1 224 ? 7.647 -0.816 -3.921 1.00 97.75 224 ALA A O 1
ATOM 1772 N N . ILE A 1 225 ? 7.960 -2.474 -5.414 1.00 97.38 225 ILE A N 1
ATOM 1773 C CA . ILE A 1 225 ? 8.208 -3.519 -4.408 1.00 97.38 225 ILE A CA 1
ATOM 1774 C C . ILE A 1 225 ? 9.466 -3.180 -3.599 1.00 97.38 225 ILE A C 1
ATOM 1776 O O . ILE A 1 225 ? 9.427 -3.160 -2.370 1.00 97.38 225 ILE A O 1
ATOM 1780 N N . SER A 1 226 ? 10.565 -2.861 -4.286 1.00 98.19 226 SER A N 1
ATOM 1781 C CA . SER A 1 226 ? 11.855 -2.590 -3.640 1.00 98.19 226 SER A CA 1
ATOM 1782 C C . SER A 1 226 ? 11.807 -1.329 -2.768 1.00 98.19 226 SER A C 1
ATOM 1784 O O . SER A 1 226 ? 12.279 -1.335 -1.637 1.00 98.19 226 SER A O 1
ATOM 1786 N N . TYR A 1 227 ? 11.188 -0.258 -3.263 1.00 98.44 227 TYR A N 1
ATOM 1787 C CA . TYR A 1 227 ? 11.048 1.025 -2.580 1.00 98.44 227 TYR A CA 1
ATOM 1788 C C . TYR A 1 227 ? 10.187 0.902 -1.328 1.00 98.44 227 TYR A C 1
ATOM 1790 O O . TYR A 1 227 ? 10.576 1.388 -0.266 1.00 98.44 227 TYR A O 1
ATOM 1798 N N . ARG A 1 228 ? 9.049 0.200 -1.420 1.00 97.38 228 ARG A N 1
ATOM 1799 C CA . ARG A 1 228 ? 8.206 -0.093 -0.257 1.00 97.38 228 ARG A CA 1
ATOM 1800 C C . ARG A 1 228 ? 8.995 -0.839 0.815 1.00 97.38 228 ARG A C 1
ATOM 1802 O O . ARG A 1 228 ? 8.942 -0.451 1.979 1.00 97.38 228 ARG A O 1
ATOM 1809 N N . ASP A 1 229 ? 9.711 -1.894 0.438 1.00 97.06 229 ASP A N 1
ATOM 1810 C CA . ASP A 1 229 ? 10.422 -2.749 1.390 1.00 97.06 229 ASP A CA 1
ATOM 1811 C C . ASP A 1 229 ? 11.587 -2.003 2.073 1.00 97.06 229 ASP A C 1
ATOM 1813 O O . ASP A 1 229 ? 11.756 -2.106 3.293 1.00 97.06 229 ASP A O 1
ATOM 1817 N N . GLU A 1 230 ? 12.330 -1.178 1.328 1.00 98.00 230 GLU A N 1
ATOM 1818 C CA . GLU A 1 230 ? 13.376 -0.300 1.874 1.00 98.00 230 GLU A CA 1
ATOM 1819 C C . GLU A 1 230 ? 12.790 0.775 2.810 1.00 98.00 230 GLU A C 1
ATOM 1821 O O . GLU A 1 230 ? 13.284 0.974 3.923 1.00 98.00 230 GLU A O 1
ATOM 1826 N N . LEU A 1 231 ? 11.686 1.425 2.422 1.00 97.69 231 LEU A N 1
ATOM 1827 C CA . LEU A 1 231 ? 11.036 2.445 3.250 1.00 97.69 231 LEU A CA 1
ATOM 1828 C C . LEU A 1 231 ? 10.408 1.851 4.522 1.00 97.69 231 LEU A C 1
ATOM 1830 O O . LEU A 1 231 ? 10.487 2.455 5.596 1.00 97.69 231 LEU A O 1
ATOM 1834 N N . ILE A 1 232 ? 9.832 0.646 4.433 1.00 96.69 232 ILE A N 1
ATOM 1835 C CA . ILE A 1 232 ? 9.397 -0.144 5.592 1.00 96.69 232 ILE A CA 1
ATOM 1836 C C . ILE A 1 232 ? 10.565 -0.334 6.559 1.00 96.69 232 ILE A C 1
ATOM 1838 O O . ILE A 1 232 ? 10.394 -0.155 7.769 1.00 96.69 232 ILE A O 1
ATOM 1842 N N . GLN A 1 233 ? 11.738 -0.714 6.048 1.00 96.50 233 GLN A N 1
ATOM 1843 C CA . GLN A 1 233 ? 12.897 -0.996 6.883 1.00 96.50 233 GLN A CA 1
ATOM 1844 C C . GLN A 1 233 ? 13.383 0.263 7.616 1.00 96.50 233 GLN A C 1
ATOM 1846 O O . GLN A 1 233 ? 13.530 0.225 8.838 1.00 96.50 233 GLN A O 1
ATOM 1851 N N . GLU A 1 234 ? 13.499 1.396 6.924 1.00 97.19 234 GLU A N 1
ATOM 1852 C CA . GLU A 1 234 ? 13.859 2.684 7.539 1.00 97.19 234 GLU A CA 1
ATOM 1853 C C . GLU A 1 234 ? 12.838 3.127 8.605 1.00 97.19 234 GLU A C 1
ATOM 1855 O O . GLU A 1 234 ? 13.203 3.559 9.702 1.00 97.19 234 GLU A O 1
ATOM 1860 N N . CYS A 1 235 ? 11.541 2.955 8.340 1.00 96.56 235 CYS A N 1
ATOM 1861 C CA . CYS A 1 235 ? 10.484 3.267 9.302 1.00 96.56 235 CYS A CA 1
ATOM 1862 C C . CYS A 1 235 ? 10.484 2.336 10.532 1.00 96.56 235 CYS A C 1
ATOM 1864 O O . CYS A 1 235 ? 10.121 2.760 11.634 1.00 96.56 235 CYS A O 1
ATOM 1866 N N . LYS A 1 236 ? 10.864 1.060 10.379 1.00 95.12 236 LYS A N 1
ATOM 1867 C CA . LYS A 1 236 ? 11.025 0.125 11.508 1.00 95.12 236 LYS A CA 1
ATOM 1868 C C . LYS A 1 236 ? 12.207 0.516 12.388 1.00 95.12 236 LYS A C 1
ATOM 1870 O O . LYS A 1 236 ? 12.103 0.433 13.612 1.00 95.12 236 LYS A O 1
ATOM 1875 N N . ASP A 1 237 ? 13.295 0.957 11.770 1.00 94.81 237 ASP A N 1
ATOM 1876 C CA . ASP A 1 237 ? 14.526 1.316 12.470 1.00 94.81 237 ASP A CA 1
ATOM 1877 C C . ASP A 1 237 ? 14.429 2.696 13.136 1.00 94.81 237 ASP A C 1
ATOM 1879 O O . ASP A 1 237 ? 15.055 2.934 14.172 1.00 94.81 237 ASP A O 1
ATOM 1883 N N . SER A 1 238 ? 13.597 3.592 12.595 1.00 95.69 238 SER A N 1
ATOM 1884 C CA . SER A 1 238 ? 13.425 4.950 13.102 1.00 95.69 238 SER A CA 1
ATOM 1885 C C . SER A 1 238 ? 11.961 5.371 13.188 1.00 95.69 238 SER A C 1
ATOM 1887 O O . SER A 1 238 ? 11.271 5.598 12.193 1.00 95.69 238 SER A O 1
ATOM 1889 N N . LYS A 1 239 ? 11.504 5.609 14.421 1.00 94.12 239 LYS A N 1
ATOM 1890 C CA . LYS A 1 239 ? 10.193 6.216 14.682 1.00 94.12 239 LYS A CA 1
ATOM 1891 C C . LYS A 1 239 ? 10.070 7.619 14.079 1.00 94.12 239 LYS A C 1
ATOM 1893 O O . LYS A 1 239 ? 8.963 8.035 13.738 1.00 94.12 239 LYS A O 1
ATOM 1898 N N . ALA A 1 240 ? 11.183 8.344 13.969 1.00 95.56 240 ALA A N 1
ATOM 1899 C CA . ALA A 1 240 ? 11.213 9.653 13.332 1.00 95.56 240 ALA A CA 1
ATOM 1900 C C . ALA A 1 240 ? 10.873 9.537 11.843 1.00 95.56 240 ALA A C 1
ATOM 1902 O O . ALA A 1 240 ? 9.966 10.221 11.376 1.00 95.56 240 ALA A O 1
ATOM 1903 N N . VAL A 1 241 ? 11.512 8.591 11.141 1.00 96.75 241 VAL A N 1
ATOM 1904 C CA . VAL A 1 241 ? 11.195 8.281 9.739 1.00 96.75 241 VAL A CA 1
ATOM 1905 C C . VAL A 1 241 ? 9.730 7.872 9.614 1.00 96.75 241 VAL A C 1
ATOM 1907 O O . VAL A 1 241 ? 9.008 8.496 8.849 1.00 96.75 241 VAL A O 1
ATOM 1910 N N . PHE A 1 242 ? 9.242 6.947 10.450 1.00 95.81 242 PHE A N 1
ATOM 1911 C CA . PHE A 1 242 ? 7.824 6.561 10.462 1.00 95.81 242 PHE A CA 1
ATOM 1912 C C . PHE A 1 242 ? 6.873 7.766 10.602 1.00 95.81 242 PHE A C 1
ATOM 1914 O O . PHE A 1 242 ? 5.880 7.870 9.883 1.00 95.81 242 PHE A O 1
ATOM 1921 N N . ASN A 1 243 ? 7.154 8.703 11.515 1.00 94.06 243 ASN A N 1
ATOM 1922 C CA . ASN A 1 243 ? 6.309 9.887 11.686 1.00 94.06 243 ASN A CA 1
ATOM 1923 C C . ASN A 1 243 ? 6.384 10.853 10.495 1.00 94.06 243 ASN A C 1
ATOM 1925 O O . ASN A 1 243 ? 5.373 11.490 10.200 1.00 94.06 243 ASN A O 1
ATOM 1929 N N . ASN A 1 244 ? 7.538 10.976 9.831 1.00 94.75 244 ASN A N 1
ATOM 1930 C CA . ASN A 1 244 ? 7.684 11.772 8.609 1.00 94.75 244 ASN A CA 1
ATOM 1931 C C . ASN A 1 244 ? 6.949 11.124 7.425 1.00 94.75 244 ASN A C 1
ATOM 1933 O O . ASN A 1 244 ? 6.195 11.808 6.731 1.00 94.75 244 ASN A O 1
ATOM 1937 N N . THR A 1 245 ? 7.090 9.809 7.250 1.00 94.81 245 THR A N 1
ATOM 1938 C CA . THR A 1 245 ? 6.419 9.020 6.210 1.00 94.81 245 THR A CA 1
ATOM 1939 C C . THR A 1 245 ? 4.901 9.092 6.342 1.00 94.81 245 THR A C 1
ATOM 1941 O O . THR A 1 245 ? 4.208 9.455 5.397 1.00 94.81 245 THR A O 1
ATOM 1944 N N . PHE A 1 246 ? 4.370 8.890 7.548 1.00 93.00 246 PHE A N 1
ATOM 1945 C CA . PHE A 1 246 ? 2.938 9.031 7.835 1.00 93.00 246 PHE A CA 1
ATOM 1946 C C . PHE A 1 246 ? 2.623 10.391 8.470 1.00 93.00 246 PHE A C 1
ATOM 1948 O O . PHE A 1 246 ? 1.920 10.487 9.483 1.00 93.00 246 PHE A O 1
ATOM 1955 N N . SER A 1 247 ? 3.187 11.466 7.915 1.00 88.56 247 SER A N 1
ATOM 1956 C CA . SER A 1 247 ? 3.046 12.826 8.458 1.00 88.56 247 SER A CA 1
ATOM 1957 C C . SER A 1 247 ? 1.636 13.398 8.317 1.00 88.56 247 SER A C 1
ATOM 1959 O O . SER A 1 247 ? 1.249 14.253 9.119 1.00 88.56 247 SER A O 1
ATOM 1961 N N . HIS A 1 248 ? 0.863 12.900 7.349 1.00 86.00 248 HIS A N 1
ATOM 1962 C CA . HIS A 1 248 ? -0.567 13.161 7.235 1.00 86.00 248 HIS A CA 1
ATOM 1963 C C . HIS A 1 248 ? -1.337 12.269 8.211 1.00 86.00 248 HIS A C 1
ATOM 1965 O O . HIS A 1 248 ? -1.165 11.051 8.247 1.00 86.00 248 HIS A O 1
ATOM 1971 N N . ASP A 1 249 ? -2.186 12.892 9.026 1.00 84.81 249 ASP A N 1
ATOM 1972 C CA . ASP A 1 249 ? -2.950 12.206 10.070 1.00 84.81 249 ASP A CA 1
ATOM 1973 C C . ASP A 1 249 ? -4.001 11.232 9.508 1.00 84.81 249 ASP A C 1
ATOM 1975 O O . ASP A 1 249 ? -4.373 10.294 10.216 1.00 84.81 249 ASP A O 1
ATOM 1979 N N . SER A 1 250 ? -4.420 11.408 8.248 1.00 85.50 250 SER A N 1
ATOM 1980 C CA . SER A 1 250 ? -5.321 10.499 7.527 1.00 85.50 250 SER A CA 1
ATOM 1981 C C . SER A 1 250 ? -4.783 9.067 7.498 1.00 85.50 250 SER A C 1
ATOM 1983 O O . SER A 1 250 ? -5.459 8.158 7.960 1.00 85.50 250 SER A O 1
ATOM 1985 N N . TYR A 1 251 ? -3.515 8.865 7.126 1.00 88.31 251 TYR A N 1
ATOM 1986 C CA . TYR A 1 251 ? -2.928 7.521 7.076 1.00 88.31 251 TYR A CA 1
ATOM 1987 C C . TYR A 1 251 ? -2.941 6.826 8.442 1.00 88.31 251 TYR A C 1
ATOM 1989 O O . TYR A 1 251 ? -3.245 5.641 8.553 1.00 88.31 251 TYR A O 1
ATOM 1997 N N . ILE A 1 252 ? -2.640 7.559 9.520 1.00 92.75 252 ILE A N 1
ATOM 1998 C CA . ILE A 1 252 ? -2.675 6.984 10.872 1.00 92.75 252 ILE A CA 1
ATOM 1999 C C . ILE A 1 252 ? -4.108 6.625 11.274 1.00 92.75 252 ILE A C 1
ATOM 2001 O O . ILE A 1 252 ? -4.313 5.605 11.933 1.00 92.75 252 ILE A O 1
ATOM 2005 N N . MET A 1 253 ? -5.085 7.456 10.903 1.00 93.62 253 MET A N 1
ATOM 2006 C CA . MET A 1 253 ? -6.504 7.169 11.096 1.00 93.62 253 MET A CA 1
ATOM 2007 C C . MET A 1 253 ? -6.920 5.895 10.364 1.00 93.62 253 MET A C 1
ATOM 2009 O O . MET A 1 253 ? -7.528 5.030 10.997 1.00 93.62 253 MET A O 1
ATOM 2013 N N . ASP A 1 254 ? -6.533 5.743 9.104 1.00 93.56 254 ASP A N 1
ATOM 2014 C CA . ASP A 1 254 ? -6.924 4.609 8.269 1.00 93.56 254 ASP A CA 1
ATOM 2015 C C . ASP A 1 254 ? -6.292 3.315 8.782 1.00 93.56 254 ASP A C 1
ATOM 2017 O O . ASP A 1 254 ? -7.010 2.372 9.125 1.00 93.56 254 ASP A O 1
ATOM 2021 N N . PHE A 1 255 ? -4.975 3.297 9.026 1.00 93.44 255 PHE A N 1
ATOM 2022 C CA . PHE A 1 255 ? -4.299 2.157 9.658 1.00 93.44 255 PHE A CA 1
ATOM 2023 C C . PHE A 1 255 ? -4.934 1.757 10.993 1.00 93.44 255 PHE A C 1
ATOM 2025 O O . PHE A 1 255 ? -5.096 0.565 11.287 1.00 93.44 255 PHE A O 1
ATOM 2032 N N . TRP A 1 256 ? -5.274 2.744 11.823 1.00 95.38 256 TRP A N 1
ATOM 2033 C CA . TRP A 1 256 ? -5.852 2.506 13.137 1.00 95.38 256 TRP A CA 1
ATOM 2034 C C . TRP A 1 256 ? -7.268 1.944 13.042 1.00 95.38 256 TRP A C 1
ATOM 2036 O O . TRP A 1 256 ? -7.563 0.916 13.651 1.00 95.38 256 TRP A O 1
ATOM 2046 N N . ASN A 1 257 ? -8.139 2.580 12.262 1.00 96.50 257 ASN A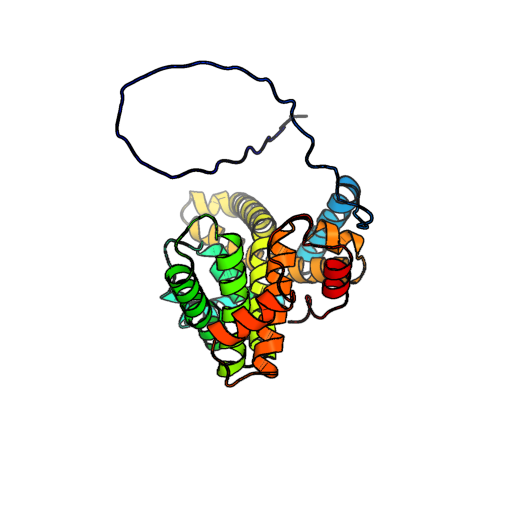 N 1
ATOM 2047 C CA . ASN A 1 257 ? -9.526 2.158 12.100 1.00 96.50 257 ASN A CA 1
ATOM 2048 C C . ASN A 1 257 ? -9.607 0.797 11.386 1.00 96.50 257 ASN A C 1
ATOM 2050 O O . ASN A 1 257 ? -10.398 -0.054 11.800 1.00 96.50 257 ASN A O 1
ATOM 2054 N N . ASN A 1 258 ? -8.717 0.532 10.421 1.00 95.38 258 ASN A N 1
ATOM 2055 C CA . ASN A 1 258 ? -8.534 -0.787 9.814 1.00 95.38 258 ASN A CA 1
ATOM 2056 C C . ASN A 1 258 ? -8.156 -1.831 10.881 1.00 95.38 258 ASN A C 1
ATOM 2058 O O . ASN A 1 258 ? -8.777 -2.893 10.972 1.00 95.38 258 ASN A O 1
ATOM 2062 N N . LYS A 1 259 ? -7.171 -1.529 11.744 1.00 94.94 259 LYS A N 1
ATOM 2063 C CA . LYS A 1 259 ? -6.764 -2.413 12.850 1.00 94.94 259 LYS A CA 1
ATOM 2064 C C . LYS A 1 259 ? -7.921 -2.699 13.810 1.00 94.94 259 LYS A C 1
ATOM 2066 O O . LYS A 1 259 ? -8.123 -3.860 14.156 1.00 94.94 259 LYS A O 1
ATOM 2071 N N . VAL A 1 260 ? -8.675 -1.681 14.222 1.00 95.94 260 VAL A N 1
ATOM 2072 C CA . VAL A 1 260 ? -9.840 -1.856 15.107 1.00 95.94 260 VAL A CA 1
ATOM 2073 C C . VAL A 1 260 ? -10.883 -2.754 14.444 1.00 95.94 260 VAL A C 1
ATOM 2075 O O . VAL A 1 260 ? -11.337 -3.711 15.064 1.00 95.94 260 VAL A O 1
ATOM 2078 N N . GLY A 1 261 ? -11.195 -2.529 13.164 1.00 96.69 261 GLY A N 1
ATOM 2079 C CA . GLY A 1 261 ? -12.090 -3.400 12.398 1.00 96.69 261 GLY A CA 1
ATOM 2080 C C . GLY A 1 261 ? -11.644 -4.863 12.406 1.00 96.69 261 GLY A C 1
ATOM 2081 O O . GLY A 1 261 ? -12.453 -5.766 12.629 1.00 96.69 261 GLY A O 1
ATOM 2082 N N . ARG A 1 262 ? -10.335 -5.102 12.254 1.00 95.50 262 ARG A N 1
ATOM 2083 C CA . ARG A 1 262 ? -9.757 -6.447 12.356 1.00 95.50 262 ARG A CA 1
ATOM 2084 C C . ARG A 1 262 ? -9.892 -7.050 13.756 1.00 95.50 262 ARG A C 1
ATOM 2086 O O . ARG A 1 262 ? -10.187 -8.234 13.893 1.00 95.50 262 ARG A O 1
ATOM 2093 N N . ASP A 1 263 ? -9.669 -6.269 14.804 1.00 95.00 263 ASP A N 1
ATOM 2094 C CA . ASP A 1 263 ? -9.772 -6.768 16.176 1.00 95.00 263 ASP A CA 1
ATOM 2095 C C . ASP A 1 263 ? -11.221 -7.157 16.518 1.00 95.00 263 ASP A C 1
ATOM 2097 O O . ASP A 1 263 ? -11.459 -8.268 16.998 1.00 95.00 263 ASP A O 1
ATOM 2101 N N . TYR A 1 264 ? -12.200 -6.322 16.155 1.00 96.31 264 TYR A N 1
ATOM 2102 C CA . TYR A 1 264 ? -13.624 -6.642 16.318 1.00 96.31 264 TYR A CA 1
ATOM 2103 C C . TYR A 1 264 ? -14.061 -7.829 15.451 1.00 96.31 264 TYR A C 1
ATOM 2105 O O . TYR A 1 264 ? -14.846 -8.655 15.909 1.00 96.31 264 TYR A O 1
ATOM 2113 N N . GLY A 1 265 ? -13.511 -7.991 14.241 1.00 95.19 265 GLY A N 1
ATOM 2114 C CA . GLY A 1 265 ? -13.813 -9.139 13.374 1.00 95.19 265 GLY A CA 1
ATOM 2115 C C . GLY A 1 265 ? -13.481 -10.487 14.019 1.00 95.19 265 GLY A C 1
ATOM 2116 O O . GLY A 1 265 ? -14.146 -11.486 13.748 1.00 95.19 265 GLY A O 1
ATOM 2117 N N . LYS A 1 266 ? -12.487 -10.517 14.915 1.00 93.25 266 LYS A N 1
ATOM 2118 C CA . LYS A 1 266 ? -12.113 -11.714 15.683 1.00 93.25 266 LYS A CA 1
ATOM 2119 C C . LYS A 1 266 ? -12.914 -11.881 16.961 1.00 93.25 266 LYS A C 1
ATOM 2121 O O . LYS A 1 266 ? -13.248 -13.006 17.322 1.00 93.25 266 LYS A O 1
ATOM 2126 N N . LEU A 1 267 ? -13.122 -10.782 17.686 1.00 93.88 267 LEU A N 1
ATOM 2127 C CA . LEU A 1 267 ? -13.757 -10.799 19.003 1.00 93.88 267 LEU A CA 1
ATOM 2128 C C . LEU A 1 267 ? -15.268 -11.008 18.889 1.00 93.88 267 LEU A C 1
ATOM 2130 O O . LEU A 1 267 ? -15.860 -11.688 19.723 1.00 93.88 267 LEU A O 1
ATOM 2134 N N . GLU A 1 268 ? -15.871 -10.469 17.830 1.00 93.38 268 GLU A N 1
ATOM 2135 C CA . GLU A 1 268 ? -17.315 -10.408 17.632 1.00 93.38 268 GLU A CA 1
ATOM 2136 C C . GLU A 1 268 ? -17.746 -10.864 16.223 1.00 93.38 268 GLU A C 1
ATOM 2138 O O . GLU A 1 268 ? -18.467 -10.155 15.515 1.00 93.38 268 GLU A O 1
ATOM 2143 N N . PRO A 1 269 ? -17.360 -12.073 15.772 1.00 92.06 269 PRO A N 1
ATOM 2144 C CA . PRO A 1 269 ? -17.565 -12.496 14.384 1.00 92.06 269 PRO A CA 1
ATOM 2145 C C . PRO A 1 269 ? -19.047 -12.603 13.985 1.00 92.06 269 PRO A C 1
ATOM 2147 O O . PRO A 1 269 ? -19.378 -12.574 12.800 1.00 92.06 269 PRO A O 1
ATOM 2150 N N . THR A 1 270 ? -19.964 -12.725 14.946 1.00 93.75 270 THR A N 1
ATOM 2151 C CA . THR A 1 270 ? -21.410 -12.844 14.694 1.00 93.75 270 THR A CA 1
ATOM 2152 C C . THR A 1 270 ? -22.163 -11.518 14.752 1.00 93.75 270 THR A C 1
ATOM 2154 O O . THR A 1 270 ? -23.339 -11.498 14.394 1.00 93.75 270 THR A O 1
ATOM 2157 N N . SER A 1 271 ? -21.524 -10.434 15.199 1.00 95.12 271 SER A N 1
ATOM 2158 C CA . SER A 1 271 ? -22.156 -9.116 15.303 1.00 95.12 271 SER A CA 1
ATOM 2159 C C . SER A 1 271 ? -22.411 -8.502 13.921 1.00 95.12 271 SER A C 1
ATOM 2161 O O . SER A 1 271 ? -21.790 -8.882 12.915 1.00 95.12 271 SER A O 1
ATOM 2163 N N . THR A 1 272 ? -23.356 -7.563 13.859 1.00 94.88 272 THR A N 1
ATOM 2164 C CA . THR A 1 272 ? -23.572 -6.750 12.657 1.00 94.88 272 THR A CA 1
ATOM 2165 C C . THR A 1 272 ? -22.529 -5.637 12.579 1.00 94.88 272 THR A C 1
ATOM 2167 O O . THR A 1 272 ? -21.915 -5.283 13.582 1.00 94.88 272 THR A O 1
ATOM 2170 N N . THR A 1 273 ? -22.322 -5.083 11.386 1.00 94.75 273 THR A N 1
ATOM 2171 C CA . THR A 1 273 ? -21.426 -3.940 11.159 1.00 94.75 273 THR A CA 1
ATOM 2172 C C . THR A 1 273 ? -21.823 -2.704 11.955 1.00 94.75 273 THR A C 1
ATOM 2174 O O . THR A 1 273 ? -20.952 -2.048 12.522 1.00 94.75 273 THR A O 1
ATOM 2177 N N . ASP A 1 274 ? -23.121 -2.405 12.028 1.00 93.31 274 ASP A N 1
ATOM 2178 C CA . ASP A 1 274 ? -23.632 -1.254 12.776 1.00 93.31 274 ASP A CA 1
ATOM 2179 C C . ASP A 1 274 ? -23.432 -1.420 14.290 1.00 93.31 274 ASP A C 1
ATOM 2181 O O . ASP A 1 274 ? -22.992 -0.480 14.956 1.00 93.31 274 ASP A O 1
ATOM 2185 N N . ASP A 1 275 ? -23.653 -2.630 14.820 1.00 95.19 275 ASP A N 1
ATOM 2186 C CA . ASP A 1 275 ? -23.437 -2.928 16.240 1.00 95.19 275 ASP A CA 1
ATOM 2187 C C . ASP A 1 275 ? -21.964 -2.741 16.628 1.00 95.19 275 ASP A C 1
ATOM 2189 O O . ASP A 1 275 ? -21.657 -1.998 17.563 1.00 95.19 275 ASP A O 1
ATOM 2193 N N . VAL A 1 276 ? -21.032 -3.366 15.893 1.00 96.44 276 VAL A N 1
ATOM 2194 C CA . VAL A 1 276 ? -19.595 -3.271 16.218 1.00 96.44 276 VAL A CA 1
ATOM 2195 C C . VAL A 1 276 ? -19.052 -1.865 16.013 1.00 96.44 276 VAL A C 1
ATOM 2197 O O . VAL A 1 276 ? -18.233 -1.403 16.805 1.00 96.44 276 VAL A O 1
ATOM 2200 N N . PHE A 1 277 ? -19.521 -1.153 14.984 1.00 96.81 277 PHE A N 1
ATOM 2201 C CA . PHE A 1 277 ? -19.115 0.228 14.771 1.00 96.81 277 PHE A CA 1
ATOM 2202 C C . PHE A 1 277 ? -19.641 1.131 15.885 1.00 96.81 277 PHE A C 1
ATOM 2204 O O . PHE A 1 277 ? -18.888 1.950 16.407 1.00 96.81 277 PHE A O 1
ATOM 2211 N N . THR A 1 278 ? -20.908 0.983 16.278 1.00 95.50 278 THR A N 1
ATOM 2212 C CA . THR A 1 278 ? -21.510 1.774 17.358 1.00 95.50 278 THR A CA 1
ATOM 2213 C C . THR A 1 278 ? -20.782 1.547 18.680 1.00 95.50 278 THR A C 1
ATOM 2215 O O . THR A 1 278 ? -20.482 2.520 19.376 1.00 95.50 278 THR A O 1
ATOM 2218 N N . THR A 1 279 ? -20.437 0.298 18.998 1.00 96.50 279 THR A N 1
ATOM 2219 C CA . THR A 1 279 ? -19.627 -0.050 20.174 1.00 96.50 279 THR A CA 1
ATOM 2220 C C . THR A 1 279 ? -18.251 0.615 20.107 1.00 96.50 279 THR A C 1
ATOM 2222 O O . THR A 1 279 ? -17.957 1.478 20.935 1.00 96.50 279 THR A O 1
ATOM 2225 N N . ALA A 1 280 ? -17.463 0.349 19.058 1.00 97.00 280 ALA A N 1
ATOM 2226 C CA . ALA A 1 280 ? -16.119 0.915 18.896 1.00 97.00 280 ALA A CA 1
ATOM 2227 C C . ALA A 1 280 ? -16.115 2.458 18.876 1.00 97.00 280 ALA A C 1
ATOM 2229 O O . ALA A 1 280 ? -15.200 3.117 19.381 1.00 97.00 280 ALA A O 1
ATOM 2230 N N . TRP A 1 281 ? -17.154 3.067 18.300 1.00 95.44 281 TRP A N 1
ATOM 2231 C CA . TRP A 1 281 ? -17.322 4.514 18.270 1.00 95.44 281 TRP A CA 1
ATOM 2232 C C . TRP A 1 281 ? -17.598 5.091 19.660 1.00 95.44 281 TRP A C 1
ATOM 2234 O O . TRP A 1 281 ? -17.028 6.128 20.017 1.00 95.44 281 TRP A O 1
ATOM 2244 N N . ASN A 1 282 ? -18.475 4.463 20.442 1.00 94.81 282 ASN A N 1
ATOM 2245 C CA . ASN A 1 282 ? -18.850 4.945 21.771 1.00 94.81 282 ASN A CA 1
ATOM 2246 C C . ASN A 1 282 ? -17.747 4.708 22.806 1.00 94.81 282 ASN A C 1
ATOM 2248 O O . ASN A 1 282 ? -17.519 5.587 23.638 1.00 94.81 282 ASN A O 1
ATOM 2252 N N . ASP A 1 283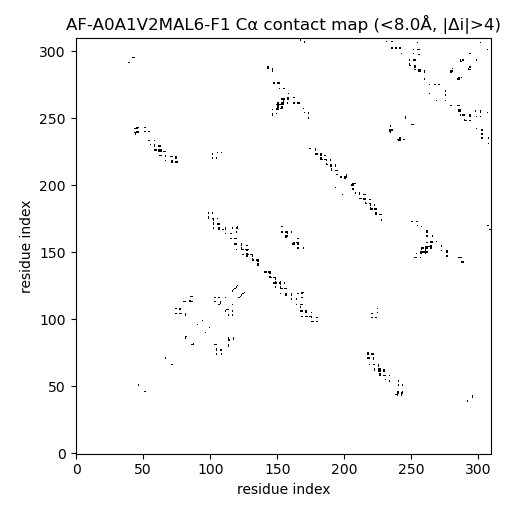 ? -17.010 3.606 22.680 1.00 95.69 283 ASP A N 1
ATOM 2253 C CA . ASP A 1 283 ? -15.893 3.258 23.564 1.00 95.69 283 ASP A CA 1
ATOM 2254 C C . ASP A 1 283 ? -14.637 4.103 23.289 1.00 95.69 283 ASP A C 1
ATOM 2256 O O . ASP A 1 283 ? -13.733 4.196 24.119 1.00 95.69 283 ASP A O 1
ATOM 2260 N N . GLY A 1 284 ? -14.606 4.811 22.154 1.00 93.62 284 GLY A N 1
ATOM 2261 C CA . GLY A 1 284 ? -13.493 5.684 21.780 1.00 93.62 284 GLY A CA 1
ATOM 2262 C C . GLY A 1 284 ? -12.318 4.939 21.148 1.00 93.62 284 GLY A C 1
ATOM 2263 O O . GLY A 1 284 ? -11.230 5.511 21.039 1.00 93.62 284 GLY A O 1
ATOM 2264 N N . ASP A 1 285 ? -12.547 3.707 20.692 1.00 95.31 285 ASP A N 1
ATOM 2265 C CA . ASP A 1 285 ? -11.548 2.883 20.015 1.00 95.31 285 ASP A CA 1
ATOM 2266 C C . ASP A 1 285 ? -11.165 3.467 18.654 1.00 95.31 285 ASP A C 1
ATOM 2268 O O . ASP A 1 285 ? -10.019 3.340 18.233 1.00 95.31 285 ASP A O 1
ATOM 2272 N N . LEU A 1 286 ? -12.091 4.141 17.968 1.00 95.44 286 LEU A N 1
ATOM 2273 C CA . LEU A 1 286 ? -11.860 4.721 16.642 1.00 95.44 286 LEU A CA 1
ATOM 2274 C C . LEU A 1 286 ? -11.219 6.114 16.701 1.00 95.44 286 LEU A C 1
ATOM 2276 O O . LEU A 1 286 ? -11.470 6.922 17.603 1.00 95.44 286 LEU A O 1
ATOM 2280 N N . ILE A 1 287 ? -10.412 6.440 15.689 1.00 93.75 287 ILE A N 1
ATOM 2281 C CA . ILE A 1 287 ? -10.015 7.826 15.424 1.00 93.75 287 ILE A CA 1
ATOM 2282 C C . ILE A 1 287 ? -11.174 8.498 14.679 1.00 93.75 287 ILE A C 1
ATOM 2284 O O . ILE A 1 287 ? -11.536 8.079 13.585 1.00 93.75 287 ILE A O 1
ATOM 2288 N N . LYS A 1 288 ? -11.783 9.511 15.307 1.00 90.88 288 LYS A N 1
ATOM 2289 C CA . LYS A 1 288 ? -13.020 10.158 14.825 1.00 90.88 288 LYS A CA 1
ATOM 2290 C C . LYS A 1 288 ? -12.779 11.344 13.888 1.00 90.88 288 LYS A C 1
ATOM 2292 O O . LYS A 1 288 ? -13.721 11.816 13.259 1.00 90.88 288 LYS A O 1
ATOM 2297 N N . ASN A 1 289 ? -11.559 11.868 13.873 1.00 85.94 289 ASN A N 1
ATOM 2298 C CA . ASN A 1 289 ? -11.123 12.996 13.065 1.00 85.94 289 ASN A CA 1
ATOM 2299 C C . ASN A 1 289 ? -9.590 13.034 12.990 1.00 85.94 289 ASN A C 1
ATOM 2301 O O . ASN A 1 289 ? -8.900 12.500 13.857 1.00 85.94 289 ASN A O 1
ATOM 2305 N N . GLU A 1 290 ? -9.062 13.711 11.979 1.00 83.62 290 GLU A N 1
ATOM 2306 C CA . GLU A 1 290 ? -7.635 14.023 11.865 1.00 83.62 290 GLU A CA 1
ATOM 2307 C C . GLU A 1 290 ? -7.178 15.065 12.908 1.00 83.62 290 GLU A C 1
ATOM 2309 O O . GLU A 1 290 ? -7.980 15.649 13.651 1.00 83.62 290 GLU A O 1
ATOM 2314 N N . GLY A 1 291 ? -5.872 15.341 12.965 1.00 83.69 291 GLY A N 1
ATOM 2315 C CA . GLY A 1 291 ? -5.305 16.345 13.856 1.00 83.69 291 GLY A CA 1
ATOM 2316 C C . GLY A 1 291 ? -5.172 15.830 15.284 1.00 83.69 291 GLY A C 1
ATOM 2317 O O . GLY A 1 291 ? -4.505 14.839 15.567 1.00 83.69 291 GLY A O 1
ATOM 2318 N N . SER A 1 292 ? -5.820 16.511 16.231 1.00 80.56 292 SER A N 1
ATOM 2319 C CA . SER A 1 292 ? -5.611 16.266 17.664 1.00 80.56 292 SER A CA 1
ATOM 2320 C C . SER A 1 292 ? -6.038 14.875 18.150 1.00 80.56 292 SER A C 1
ATOM 2322 O O . SER A 1 292 ? -5.558 14.432 19.194 1.00 80.56 292 SER A O 1
ATOM 2324 N N . ALA A 1 293 ? -6.906 14.165 17.420 1.00 85.19 293 ALA A N 1
ATOM 2325 C CA . ALA A 1 293 ? -7.285 12.793 17.764 1.00 85.19 293 ALA A CA 1
ATOM 2326 C C . ALA A 1 293 ? -6.255 11.740 17.320 1.00 85.19 293 ALA A C 1
ATOM 2328 O O . ALA A 1 293 ? -6.305 10.604 17.816 1.00 85.19 293 ALA A O 1
ATOM 2329 N N . VAL A 1 294 ? -5.294 12.116 16.468 1.00 87.00 294 VAL A N 1
ATOM 2330 C CA . VAL A 1 294 ? -4.098 11.331 16.145 1.00 87.00 294 VAL A CA 1
ATOM 2331 C C . VAL A 1 294 ? -2.996 11.675 17.146 1.00 87.00 294 VAL A C 1
ATOM 2333 O O . VAL A 1 294 ? -2.104 12.494 16.931 1.00 87.00 294 VAL A O 1
ATOM 2336 N N . THR A 1 295 ? -3.083 11.050 18.316 1.00 88.44 295 THR A N 1
ATOM 2337 C CA . THR A 1 295 ? -2.162 11.324 19.423 1.00 88.44 295 THR A CA 1
ATOM 2338 C C . THR A 1 295 ? -0.795 10.665 19.219 1.00 88.44 295 THR A C 1
ATOM 2340 O O . THR A 1 295 ? -0.651 9.670 18.501 1.00 88.44 295 THR A O 1
ATOM 2343 N N . SER A 1 296 ? 0.224 11.160 19.929 1.00 87.88 296 SER A N 1
ATOM 2344 C CA . SER A 1 296 ? 1.547 10.519 19.983 1.00 87.88 296 SER A CA 1
ATOM 2345 C C . SER A 1 296 ? 1.471 9.069 20.479 1.00 87.88 296 SER A C 1
ATOM 2347 O O . SER A 1 296 ? 2.212 8.216 19.992 1.00 87.88 296 SER A O 1
ATOM 2349 N N . THR A 1 297 ? 0.543 8.752 21.388 1.00 90.62 297 THR A N 1
ATOM 2350 C CA . THR A 1 297 ? 0.284 7.381 21.852 1.00 90.62 297 THR A CA 1
ATOM 2351 C C . THR A 1 297 ? -0.243 6.490 20.734 1.00 90.62 297 THR A C 1
ATOM 2353 O O . THR A 1 297 ? 0.254 5.376 20.577 1.00 90.62 297 THR A O 1
ATOM 2356 N N . LYS A 1 298 ? -1.201 6.968 19.927 1.00 90.62 298 LYS A N 1
ATOM 2357 C CA . LYS A 1 298 ? -1.735 6.212 18.783 1.00 90.62 298 LYS A CA 1
ATOM 2358 C C . LYS A 1 298 ? -0.654 5.947 17.740 1.00 90.62 298 LYS A C 1
ATOM 2360 O O . LYS A 1 298 ? -0.469 4.797 17.361 1.00 90.62 298 LYS A O 1
ATOM 2365 N N . ARG A 1 299 ? 0.151 6.959 17.392 1.00 92.06 299 ARG A N 1
ATOM 2366 C CA . ARG A 1 299 ? 1.328 6.791 16.517 1.00 92.06 299 ARG A CA 1
ATOM 2367 C C . ARG A 1 299 ? 2.343 5.798 17.082 1.00 92.06 299 ARG A C 1
ATOM 2369 O O . ARG A 1 299 ? 2.798 4.924 16.364 1.00 92.06 299 ARG A O 1
ATOM 2376 N N . SER A 1 300 ? 2.658 5.876 18.376 1.00 92.25 300 SER A N 1
ATOM 2377 C CA . SER A 1 300 ? 3.598 4.947 19.034 1.00 92.25 300 SER A CA 1
ATOM 2378 C C . SER A 1 300 ? 3.076 3.512 19.069 1.00 92.25 300 SER A C 1
ATOM 2380 O O . SER A 1 300 ? 3.837 2.563 18.897 1.00 92.25 300 SER A O 1
ATOM 2382 N N . THR A 1 301 ? 1.774 3.356 19.294 1.00 92.31 301 THR A N 1
ATOM 2383 C CA . THR A 1 301 ? 1.112 2.051 19.316 1.00 92.31 301 THR A CA 1
ATOM 2384 C C . THR A 1 301 ? 1.077 1.466 17.915 1.00 92.31 301 THR A C 1
ATOM 2386 O O . THR A 1 301 ? 1.408 0.299 17.749 1.00 92.31 301 THR A O 1
ATOM 2389 N N . LEU A 1 302 ? 0.744 2.280 16.908 1.00 92.19 302 LEU A N 1
ATOM 2390 C CA . LEU A 1 302 ? 0.801 1.851 15.521 1.00 92.19 302 LEU A CA 1
ATOM 2391 C C . LEU A 1 302 ? 2.233 1.461 15.161 1.00 92.19 302 LEU A C 1
ATOM 2393 O O . LEU A 1 302 ? 2.416 0.307 14.816 1.00 92.19 302 LEU A O 1
ATOM 2397 N N . TRP A 1 303 ? 3.231 2.326 15.383 1.00 93.19 303 TRP A N 1
ATOM 2398 C CA . TRP A 1 303 ? 4.647 2.064 15.086 1.00 93.19 303 TRP A CA 1
ATOM 2399 C C . TRP A 1 303 ? 5.195 0.779 15.718 1.00 93.19 303 TRP A C 1
ATOM 2401 O O . TRP A 1 303 ? 6.014 0.112 15.108 1.00 93.19 303 TRP A O 1
ATOM 2411 N N . SER A 1 304 ? 4.744 0.413 16.920 1.00 91.50 304 SER A N 1
ATOM 2412 C CA . SER A 1 304 ? 5.165 -0.824 17.603 1.00 91.50 304 SER A CA 1
ATOM 2413 C C . SER A 1 304 ? 4.291 -2.047 17.289 1.00 91.50 304 SER A C 1
ATOM 2415 O O . SER A 1 304 ? 4.559 -3.143 17.782 1.00 91.50 304 SER A O 1
ATOM 2417 N N . SER A 1 305 ? 3.236 -1.874 16.492 1.00 87.88 305 SER A N 1
ATOM 2418 C CA . SER A 1 305 ? 2.341 -2.944 16.041 1.00 87.88 305 SER A CA 1
ATOM 2419 C C . SER A 1 305 ? 2.754 -3.496 14.678 1.00 87.88 305 SER A C 1
ATOM 2421 O O . SER A 1 305 ? 3.666 -3.000 14.052 1.00 87.88 305 SER A O 1
ATOM 2423 N N . ASN A 1 306 ? 2.045 -4.487 14.152 1.00 83.44 306 ASN A N 1
ATOM 2424 C CA . ASN A 1 306 ? 2.377 -5.126 12.878 1.00 83.44 306 ASN A CA 1
ATOM 2425 C C . ASN A 1 306 ? 1.891 -4.348 11.631 1.00 83.44 306 ASN A C 1
ATOM 2427 O O . ASN A 1 306 ? 1.253 -4.941 10.766 1.00 83.44 306 ASN A O 1
ATOM 2431 N N . TRP A 1 307 ? 2.139 -3.037 11.552 1.00 83.25 307 TRP A N 1
ATOM 2432 C CA . TRP A 1 307 ? 1.763 -2.185 10.404 1.00 83.25 307 TRP A CA 1
ATOM 2433 C C . TRP A 1 307 ? 2.648 -2.409 9.166 1.00 83.25 307 TRP A C 1
ATOM 2435 O O . TRP A 1 307 ? 2.284 -2.000 8.070 1.00 83.25 307 TRP A O 1
ATOM 2445 N N . TRP A 1 308 ? 3.791 -3.076 9.355 1.00 83.81 308 TRP A N 1
ATOM 2446 C CA . TRP A 1 308 ? 4.735 -3.467 8.306 1.00 83.81 308 TRP A CA 1
ATOM 2447 C C . TRP A 1 308 ? 4.626 -4.935 7.889 1.00 83.81 308 TRP A C 1
ATOM 2449 O O . TRP A 1 308 ? 5.356 -5.337 6.991 1.00 83.81 308 TRP A O 1
ATOM 2459 N N . LEU A 1 309 ? 3.864 -5.774 8.611 1.00 69.88 309 LEU A N 1
ATOM 2460 C CA . LEU A 1 309 ? 3.779 -7.193 8.254 1.00 69.88 309 LEU A CA 1
ATOM 2461 C C . LEU A 1 309 ? 2.904 -7.318 7.002 1.00 69.88 309 LEU A C 1
ATOM 2463 O O . LEU A 1 309 ? 1.719 -6.989 7.125 1.00 69.88 309 LEU A O 1
ATOM 2467 N N . PRO A 1 310 ? 3.434 -7.821 5.871 1.00 56.47 310 PRO A N 1
ATOM 2468 C CA . PRO A 1 310 ? 2.606 -8.558 4.933 1.00 56.47 310 PRO A CA 1
ATOM 2469 C C . PRO A 1 310 ? 2.059 -9.798 5.658 1.00 56.47 310 PRO A C 1
ATOM 2471 O O . PRO A 1 310 ? 2.838 -10.717 5.996 1.00 56.47 310 PRO A O 1
#

pLDDT: mean 83.36, std 22.67, range [21.88, 98.56]

Sequence (310 aa):
MMNKISTFILSGLLVLSMGTSAMAMSTETQDSPMMVKSAHRASQEILSDSEYEEVLERVHSNAVASITLELKEKVEQLRADIESGPLSYTITPLASYDSVSLEALLCTNDGLSVVDIYDIGWTHANAARNEAIDLYTDTTSEMKRDAFRHMTWNFRSIKDVGEHKTRVATINHEWAYLILPEVQEYEDERIDYYFDKYESLIIIGAMDYNTIVQMAKSDGDAFAISYRDELIQECKDSKAVFNNTFSHDSYIMDFWNNKVGRDYGKLEPTSTTDDVFTTAWNDGDLIKNEGSAVTSTKRSTLWSSNWWLP

Solvent-accessible surface area (backbone atoms only — not comparable to full-atom values): 17588 Å² total; per-residue (Å²): 142,77,91,79,88,82,85,85,78,91,80,88,86,90,82,91,83,90,85,82,87,87,87,86,87,84,89,83,90,75,94,73,77,87,75,75,92,69,86,77,77,75,85,64,61,61,61,55,71,68,61,46,48,58,49,49,55,49,29,49,54,52,10,60,71,63,57,43,71,67,48,39,57,51,47,54,51,53,47,54,51,42,61,73,32,76,57,61,82,61,82,52,101,85,57,58,68,65,54,55,51,47,23,50,48,53,27,41,76,62,69,44,50,54,63,55,49,36,47,40,71,44,54,26,37,49,52,21,42,51,52,24,49,73,75,40,76,51,79,95,33,48,49,54,27,49,38,44,21,40,17,37,19,31,23,52,21,25,68,78,72,28,60,67,59,40,44,27,46,61,43,30,49,58,47,29,69,69,47,44,66,62,31,50,54,50,20,52,54,36,32,54,54,44,44,70,74,42,43,71,40,41,76,73,65,77,39,59,72,64,58,37,50,51,54,13,51,48,51,22,55,34,33,43,56,32,33,50,55,42,47,49,50,50,29,71,77,27,65,29,49,37,41,54,74,50,58,54,43,60,58,56,37,47,58,48,19,28,50,51,13,42,52,45,21,70,76,44,66,85,60,53,64,68,57,54,48,52,48,37,56,74,75,58,74,47,47,67,48,65,59,85,62,61,36,66,66,56,52,52,51,48,71,75,43,76,71,79,56,97

Foldseek 3Di:
DDDDDDDDDDDDDDDDDDDDDDDDDDDDDDDDDDPDPPPDPPDQQADDPVVLVVLLVVLLVQLLVPDDPVLLVVLVVLLVQLCPDPNVVPDDPPDPPQLLSLLSSQLVVQPDHNVLLCCLVPVLLVVQLVVLCVVPVDPVCPLVSVLSSLLRSLLVSCLPPNLQSNLSSLLSSLLSVLCVVVLVVQLVVQLVVLCVVCVVCCVVVVDPSVVSSVVSVSSSSSSSNSSLVSLLVVLLVDVNSVCNSPVWQVSLQSLQSNVLSSVCSVVPVPDDSVVSSVVCVVVVSHQRDGDPSSDPVSSVVSSPDVSPRD